Protein AF-A0A353Y4B9-F1 (afdb_monomer_lite)

pLDDT: mean 95.26, std 4.93, range [56.84, 98.94]

Sequence (277 aa):
LLPLTDTSYRDFRPSLQLAMVLFAGRRALGAPGAWDHALSWLGLVAPAEVAAPAGSYQS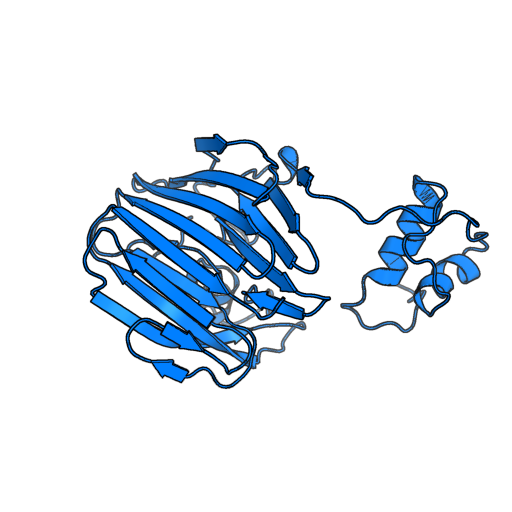DKGGFAILRRGAGMAMLRYPRFRFRPSQADALHLDLSLGGDNLLRDAGTYSYNTEAVWMDYFGGTAGHNTVQFDGRDQMPKLSRFLWGNWLRTSSTEGLLENAADVHFSAAYRDAQGACHRRRVFLGEGHLRVEDEVAGFRQRAVLRWRLAPGHWTREGIRLTNGAHTLMVQGSMPIIRCEITEGWESRHYLEKTPVPVLEVEIEKAGTLTTDYQWAA

Structure (mmCIF, N/CA/C/O backbone):
data_AF-A0A353Y4B9-F1
#
_entry.id   AF-A0A353Y4B9-F1
#
loop_
_atom_site.group_PDB
_atom_site.id
_atom_site.type_symbol
_atom_site.label_atom_id
_atom_site.label_alt_id
_atom_site.label_comp_id
_atom_site.label_asym_id
_atom_site.label_entity_id
_atom_site.label_seq_id
_atom_site.pdbx_PDB_ins_code
_atom_site.Cartn_x
_atom_site.Cartn_y
_atom_site.Cartn_z
_atom_site.occupancy
_atom_site.B_iso_or_equiv
_atom_site.auth_seq_id
_atom_site.auth_comp_id
_atom_site.auth_asym_id
_atom_site.auth_atom_id
_atom_site.pdbx_PDB_model_num
ATOM 1 N N . LEU A 1 1 ? -4.971 -12.670 -27.423 1.00 56.84 1 LEU A N 1
ATOM 2 C CA . LEU A 1 1 ? -3.708 -11.899 -27.365 1.00 56.84 1 LEU A CA 1
ATOM 3 C C . LEU A 1 1 ? -2.568 -12.886 -27.538 1.00 56.84 1 LEU A C 1
ATOM 5 O O . LEU A 1 1 ? -2.592 -13.904 -26.860 1.00 56.84 1 LEU A O 1
ATOM 9 N N . LEU A 1 2 ? -1.651 -12.633 -28.471 1.00 75.12 2 LEU A N 1
ATOM 10 C CA . LEU A 1 2 ? -0.447 -13.450 -28.643 1.00 75.12 2 LEU A CA 1
ATOM 11 C C . LEU A 1 2 ? 0.575 -13.024 -27.573 1.00 75.12 2 LEU A C 1
ATOM 13 O O . LEU A 1 2 ? 0.886 -11.831 -27.521 1.00 75.12 2 LEU A O 1
ATOM 17 N N . PRO A 1 3 ? 1.052 -13.926 -26.698 1.00 78.19 3 PRO A N 1
ATOM 18 C CA . PRO A 1 3 ? 2.087 -13.579 -25.732 1.00 78.19 3 PRO A CA 1
ATOM 19 C C . PRO A 1 3 ? 3.406 -13.323 -26.474 1.00 78.19 3 PRO A C 1
ATOM 21 O O . PRO A 1 3 ? 3.848 -14.154 -27.260 1.00 78.19 3 PRO A O 1
ATOM 24 N N . LEU A 1 4 ? 4.018 -12.157 -26.247 1.00 86.81 4 LEU A N 1
ATOM 25 C CA . LEU A 1 4 ? 5.314 -11.798 -26.844 1.00 86.81 4 LEU A CA 1
ATOM 26 C C . LEU A 1 4 ? 6.507 -12.245 -25.981 1.00 86.81 4 LEU A C 1
ATOM 28 O O . LEU A 1 4 ? 7.654 -12.085 -26.396 1.00 86.81 4 LEU A O 1
ATOM 32 N N . THR A 1 5 ? 6.239 -12.783 -24.787 1.00 87.19 5 THR A N 1
ATOM 33 C CA . THR A 1 5 ? 7.225 -13.319 -23.842 1.00 87.19 5 THR A CA 1
ATOM 34 C C . THR A 1 5 ? 6.673 -14.541 -23.103 1.00 87.19 5 THR A C 1
ATOM 36 O O . THR A 1 5 ? 5.462 -14.663 -22.923 1.00 87.19 5 THR A O 1
ATOM 39 N N . ASP A 1 6 ? 7.575 -15.392 -22.605 1.00 86.44 6 ASP A N 1
ATOM 40 C CA . ASP A 1 6 ? 7.258 -16.551 -21.747 1.00 86.44 6 ASP A CA 1
ATOM 41 C C . ASP A 1 6 ? 7.362 -16.225 -20.245 1.00 86.44 6 ASP A C 1
ATOM 43 O O . ASP A 1 6 ? 7.391 -17.106 -19.384 1.00 86.44 6 ASP A O 1
ATOM 47 N N . THR A 1 7 ? 7.485 -14.943 -19.901 1.00 89.31 7 THR A N 1
ATOM 48 C CA . THR A 1 7 ? 7.608 -14.503 -18.511 1.00 89.31 7 THR A CA 1
ATOM 49 C C . THR A 1 7 ? 6.287 -14.677 -17.764 1.00 89.31 7 THR A C 1
ATOM 51 O O . THR A 1 7 ? 5.208 -14.545 -18.339 1.00 89.31 7 THR A O 1
ATOM 54 N N . SER A 1 8 ? 6.366 -14.909 -16.451 1.00 87.44 8 SER A N 1
ATOM 55 C CA . SER A 1 8 ? 5.180 -14.975 -15.589 1.00 87.44 8 SER A CA 1
ATOM 56 C C . SER A 1 8 ? 4.315 -13.714 -15.714 1.00 87.44 8 SER A C 1
ATOM 58 O O . SER A 1 8 ? 4.831 -12.614 -15.884 1.00 87.44 8 SER A O 1
ATOM 60 N N . TYR A 1 9 ? 2.999 -13.862 -15.539 1.00 84.38 9 TYR A N 1
ATOM 61 C CA . TYR A 1 9 ? 2.019 -12.768 -15.552 1.00 84.38 9 TYR A CA 1
ATOM 62 C C . TYR A 1 9 ? 2.402 -11.570 -14.661 1.00 84.38 9 TYR A C 1
ATOM 64 O O . TYR A 1 9 ? 2.082 -10.428 -14.980 1.00 84.38 9 TYR A O 1
ATOM 72 N N . ARG A 1 10 ? 3.086 -11.818 -13.537 1.00 87.31 10 ARG A N 1
ATOM 73 C CA . ARG A 1 10 ? 3.510 -10.769 -12.593 1.00 87.31 10 ARG A CA 1
ATOM 74 C C . ARG A 1 10 ? 4.866 -10.143 -12.919 1.00 87.31 10 ARG A C 1
ATOM 76 O O . ARG A 1 10 ? 5.321 -9.272 -12.178 1.00 87.31 10 ARG A O 1
ATOM 83 N N . ASP A 1 11 ? 5.530 -10.604 -13.970 1.00 90.81 11 ASP A N 1
ATOM 84 C CA . ASP A 1 11 ? 6.796 -10.053 -14.422 1.00 90.81 11 ASP A CA 1
ATOM 85 C C . ASP A 1 11 ? 6.546 -8.906 -15.404 1.00 90.81 11 ASP A C 1
ATOM 87 O O . ASP A 1 11 ? 6.247 -9.103 -16.579 1.00 90.81 11 ASP A O 1
ATOM 91 N N . PHE A 1 12 ? 6.683 -7.680 -14.904 1.00 92.31 12 PHE A N 1
ATOM 92 C CA . PHE A 1 12 ? 6.487 -6.468 -15.697 1.00 92.31 12 PHE A CA 1
ATOM 93 C C . PHE A 1 12 ? 7.749 -6.019 -16.442 1.00 92.31 12 PHE A C 1
ATOM 95 O O . PHE A 1 12 ? 7.695 -5.024 -17.168 1.00 92.31 12 PHE A O 1
ATOM 102 N N . ARG A 1 13 ? 8.881 -6.728 -16.293 1.00 94.31 13 ARG A N 1
ATOM 103 C CA . ARG A 1 13 ? 10.149 -6.372 -16.947 1.00 94.31 13 ARG A CA 1
ATOM 104 C C . ARG A 1 13 ? 10.022 -6.262 -18.470 1.00 94.31 13 ARG A C 1
ATOM 106 O O . ARG A 1 13 ? 10.515 -5.262 -18.985 1.00 94.31 13 ARG A O 1
ATOM 113 N N . PRO A 1 14 ? 9.334 -7.170 -19.198 1.00 95.06 14 PRO A N 1
ATOM 114 C CA . PRO A 1 14 ? 9.165 -7.014 -20.642 1.00 95.06 14 PRO A CA 1
ATOM 115 C C . PRO A 1 14 ? 8.383 -5.761 -21.033 1.00 95.06 14 PRO A C 1
ATOM 117 O O . PRO A 1 14 ? 8.810 -5.016 -21.910 1.00 95.06 14 PRO A O 1
ATOM 120 N N . SER A 1 15 ? 7.261 -5.492 -20.357 1.00 94.44 15 SER A N 1
ATOM 121 C CA . SER A 1 15 ? 6.436 -4.309 -20.625 1.00 94.44 15 SER A CA 1
ATOM 122 C C . SER A 1 15 ? 7.195 -3.017 -20.331 1.00 94.44 15 SER A C 1
ATOM 124 O O . SER A 1 15 ? 7.124 -2.068 -21.110 1.00 94.44 15 SER A O 1
ATOM 126 N N . LEU A 1 16 ? 7.951 -2.987 -19.228 1.00 94.94 16 LEU A N 1
ATOM 127 C CA . LEU A 1 16 ? 8.783 -1.847 -18.853 1.00 94.94 16 LEU A CA 1
ATOM 128 C C . LEU A 1 16 ? 9.929 -1.633 -19.851 1.00 94.94 16 LEU A C 1
ATOM 130 O O . LEU A 1 16 ? 10.149 -0.504 -20.284 1.00 94.94 16 LEU A O 1
ATOM 134 N N . GLN A 1 17 ? 10.629 -2.702 -20.240 1.00 95.88 17 GLN A N 1
ATOM 135 C CA . GLN A 1 17 ? 11.711 -2.653 -21.225 1.00 95.88 17 GLN A CA 1
ATOM 136 C C . GLN A 1 17 ? 11.195 -2.131 -22.570 1.00 95.88 17 GLN A C 1
ATOM 138 O O . GLN A 1 17 ? 11.746 -1.170 -23.104 1.00 95.88 17 GLN A O 1
ATOM 143 N N . LEU A 1 18 ? 10.095 -2.700 -23.076 1.00 96.06 18 LEU A N 1
ATOM 144 C CA . LEU A 1 18 ? 9.458 -2.275 -24.322 1.00 96.06 18 LEU A CA 1
ATOM 145 C C . LEU A 1 18 ? 9.039 -0.800 -24.278 1.00 96.06 18 LEU A C 1
ATOM 147 O O . LEU A 1 18 ? 9.343 -0.049 -25.203 1.00 96.06 18 LEU A O 1
ATOM 151 N N . ALA A 1 19 ? 8.384 -0.366 -23.197 1.00 96.19 19 ALA A N 1
ATOM 152 C CA . ALA A 1 19 ? 7.959 1.023 -23.041 1.00 96.19 19 ALA A CA 1
ATOM 153 C C . ALA A 1 19 ? 9.149 1.994 -23.005 1.00 96.19 19 ALA A C 1
ATOM 155 O O . ALA A 1 19 ? 9.114 3.033 -23.662 1.00 96.19 19 ALA A O 1
ATOM 156 N N . MET A 1 20 ? 10.219 1.658 -22.281 1.00 96.44 20 MET A N 1
ATOM 157 C CA . MET A 1 20 ? 11.411 2.507 -22.208 1.00 96.44 20 MET A CA 1
ATOM 158 C C . MET A 1 20 ? 12.113 2.630 -23.564 1.00 96.44 20 MET A C 1
ATOM 160 O O . MET A 1 20 ? 12.513 3.733 -23.942 1.00 96.44 20 MET A O 1
ATOM 164 N N . VAL A 1 21 ? 12.193 1.542 -24.336 1.00 96.56 21 VAL A N 1
ATOM 165 C CA . VAL A 1 21 ? 12.771 1.592 -25.686 1.00 96.56 21 VAL A CA 1
ATOM 166 C C . VAL A 1 21 ? 11.919 2.457 -26.614 1.00 96.56 21 VAL A C 1
ATOM 168 O O . VAL A 1 21 ? 12.460 3.334 -27.283 1.00 96.56 21 VAL A O 1
ATOM 171 N N . LEU A 1 22 ? 10.596 2.267 -26.616 1.00 96.75 22 LEU A N 1
ATOM 172 C CA . LEU A 1 22 ? 9.683 2.990 -27.508 1.00 96.75 22 LEU A CA 1
ATOM 173 C C . LEU A 1 22 ? 9.558 4.483 -27.184 1.00 96.75 22 LEU A C 1
ATOM 175 O O . LEU A 1 22 ? 9.484 5.299 -28.099 1.00 96.75 22 LEU A O 1
ATOM 179 N N . PHE A 1 23 ? 9.495 4.842 -25.900 1.00 96.44 23 PHE A N 1
ATOM 180 C CA . PHE A 1 23 ? 9.124 6.200 -25.484 1.00 96.44 23 PHE A CA 1
ATOM 181 C C . PHE A 1 23 ? 10.284 7.022 -24.926 1.00 96.44 23 PHE A C 1
ATOM 183 O O . PHE A 1 23 ? 10.188 8.247 -24.899 1.00 96.44 23 PHE A O 1
ATOM 190 N N . ALA A 1 24 ? 11.366 6.379 -24.483 1.00 95.38 24 ALA A N 1
ATOM 191 C CA . ALA A 1 24 ? 12.517 7.061 -23.894 1.00 95.38 24 ALA A CA 1
ATOM 192 C C . ALA A 1 24 ? 13.830 6.807 -24.648 1.00 95.38 24 ALA A C 1
ATOM 194 O O . ALA A 1 24 ? 14.843 7.399 -24.282 1.00 95.38 24 ALA A O 1
ATOM 195 N N . GLY A 1 25 ? 13.844 5.934 -25.665 1.00 96.12 25 GLY A N 1
ATOM 196 C CA . GLY A 1 25 ? 15.062 5.595 -26.408 1.00 96.12 25 GLY A CA 1
ATOM 197 C C . GLY A 1 25 ? 16.151 4.966 -25.533 1.00 96.12 25 GLY A C 1
ATOM 198 O O . GLY A 1 25 ? 17.332 5.059 -25.857 1.00 96.12 25 GLY A O 1
ATOM 199 N N . ARG A 1 26 ? 15.768 4.342 -24.412 1.00 96.88 26 ARG A N 1
ATOM 200 C CA . ARG A 1 26 ? 16.672 3.757 -23.409 1.00 96.88 26 ARG A CA 1
ATOM 201 C C . ARG A 1 26 ? 16.178 2.385 -22.981 1.00 96.88 26 ARG A C 1
ATOM 203 O O . ARG A 1 26 ? 14.990 2.095 -23.073 1.00 96.88 26 ARG A O 1
ATOM 210 N N . ARG A 1 27 ? 17.064 1.548 -22.449 1.00 96.50 27 ARG A N 1
ATOM 211 C CA . ARG A 1 27 ? 16.666 0.299 -21.782 1.00 96.50 27 ARG A CA 1
ATOM 212 C C . ARG A 1 27 ? 16.346 0.552 -20.314 1.00 96.50 27 ARG A C 1
ATOM 214 O O . ARG A 1 27 ? 17.038 1.323 -19.655 1.00 96.50 27 ARG A O 1
ATOM 221 N N . ALA A 1 28 ? 15.325 -0.118 -19.792 1.00 95.06 28 ALA A N 1
ATOM 222 C CA . ALA A 1 28 ? 15.058 -0.147 -18.355 1.00 95.06 28 ALA A CA 1
ATOM 223 C C . ALA A 1 28 ? 16.056 -1.058 -17.627 1.00 95.06 28 ALA A C 1
ATOM 225 O O . ALA A 1 28 ? 16.491 -0.768 -16.517 1.00 95.06 28 ALA A O 1
ATOM 226 N N . LEU A 1 29 ? 16.399 -2.176 -18.271 1.00 94.06 29 LEU A N 1
ATOM 227 C CA . LEU A 1 29 ? 17.236 -3.242 -17.741 1.00 94.06 29 LEU A CA 1
ATOM 228 C C . LEU A 1 29 ? 18.465 -3.397 -18.637 1.00 94.06 29 LEU A C 1
ATOM 230 O O . LEU A 1 29 ? 18.352 -3.617 -19.846 1.00 94.06 29 LEU A O 1
ATOM 234 N N . GLY A 1 30 ? 19.644 -3.253 -18.030 1.00 92.38 30 GLY A N 1
ATOM 235 C CA . GLY A 1 30 ? 20.923 -3.312 -18.736 1.00 92.38 30 GLY A CA 1
ATOM 236 C C . GLY A 1 30 ? 21.402 -4.729 -19.049 1.00 92.38 30 GLY A C 1
ATOM 237 O O . GLY A 1 30 ? 22.072 -4.933 -20.062 1.00 92.38 30 GLY A O 1
ATOM 238 N N . ALA A 1 31 ? 21.052 -5.705 -18.212 1.00 92.25 31 ALA A N 1
ATOM 239 C CA . ALA A 1 31 ? 21.350 -7.105 -18.483 1.00 92.25 31 ALA A CA 1
ATOM 240 C C . ALA A 1 31 ? 20.396 -7.649 -19.563 1.00 92.25 31 ALA A C 1
ATOM 242 O O . ALA A 1 31 ? 19.207 -7.316 -19.528 1.00 92.25 31 ALA A O 1
ATOM 243 N N . PRO A 1 32 ? 20.883 -8.474 -20.506 1.00 90.69 32 PRO A N 1
ATOM 244 C CA . PRO A 1 32 ? 20.011 -9.158 -21.452 1.00 90.69 32 PRO A CA 1
ATOM 245 C C . PRO A 1 32 ? 19.132 -10.187 -20.729 1.00 90.69 32 PRO A C 1
ATOM 247 O O . PRO A 1 32 ? 19.559 -10.795 -19.743 1.00 90.69 32 PRO A O 1
ATOM 250 N N . GLY A 1 33 ? 17.918 -10.412 -21.227 1.00 92.75 33 GLY A N 1
ATOM 251 C CA . GLY A 1 33 ? 17.037 -11.444 -20.679 1.00 92.75 33 GLY A CA 1
ATOM 252 C C . GLY A 1 33 ? 15.728 -11.611 -21.442 1.00 92.75 33 GLY A C 1
ATOM 253 O O . GLY A 1 33 ? 15.501 -10.982 -22.472 1.00 92.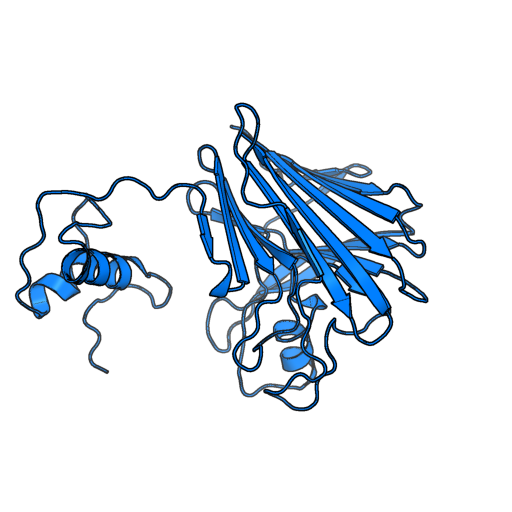75 33 GLY A O 1
ATOM 254 N N . ALA A 1 34 ? 14.825 -12.437 -20.904 1.00 93.38 34 ALA A N 1
ATOM 255 C CA . ALA A 1 34 ? 13.524 -12.719 -21.527 1.00 93.38 34 ALA A CA 1
ATOM 256 C C . ALA A 1 34 ? 12.654 -11.461 -21.740 1.00 93.38 34 ALA A C 1
ATOM 258 O O . ALA A 1 34 ? 11.738 -11.459 -22.561 1.00 93.38 34 ALA A O 1
ATOM 259 N N . TRP A 1 35 ? 12.952 -10.369 -21.029 1.00 93.44 35 TRP A N 1
ATOM 260 C CA . TRP A 1 35 ? 12.321 -9.062 -21.219 1.00 93.44 35 TRP A CA 1
ATOM 261 C C . TRP A 1 35 ? 12.663 -8.381 -22.548 1.00 93.44 35 TRP A C 1
ATOM 263 O O . TRP A 1 35 ? 11.936 -7.476 -22.951 1.00 93.44 35 TRP A O 1
ATOM 273 N N . ASP A 1 36 ? 13.701 -8.825 -23.257 1.00 94.38 36 ASP A N 1
ATOM 274 C CA . ASP A 1 36 ? 14.052 -8.301 -24.580 1.00 94.38 36 ASP A CA 1
ATOM 275 C C . ASP A 1 36 ? 13.289 -9.006 -25.720 1.00 94.38 36 ASP A C 1
ATOM 277 O O . ASP A 1 36 ? 13.254 -8.492 -26.837 1.00 94.38 36 ASP A O 1
ATOM 281 N N . HIS A 1 37 ? 12.613 -10.139 -25.465 1.00 93.94 37 HIS A N 1
ATOM 282 C CA . HIS A 1 37 ? 11.934 -10.924 -26.513 1.00 93.94 37 HIS A CA 1
ATOM 283 C C . HIS A 1 37 ? 10.870 -10.116 -27.268 1.00 93.94 37 HIS A C 1
ATOM 285 O O . HIS A 1 37 ? 10.753 -10.229 -28.488 1.00 93.94 37 HIS A O 1
ATOM 291 N N . ALA A 1 38 ? 10.126 -9.256 -26.562 1.00 93.94 38 ALA A N 1
ATOM 292 C CA . ALA A 1 38 ? 9.133 -8.389 -27.188 1.00 93.94 38 ALA A CA 1
ATOM 293 C C . ALA A 1 38 ? 9.772 -7.391 -28.169 1.00 93.94 38 ALA A C 1
ATOM 295 O O . ALA A 1 38 ? 9.174 -7.089 -29.199 1.00 93.94 38 ALA A O 1
ATOM 296 N N . LEU A 1 39 ? 10.995 -6.917 -27.893 1.00 94.50 39 LEU A N 1
ATOM 297 C CA . LEU A 1 39 ? 11.741 -6.062 -28.819 1.00 94.50 39 LEU A CA 1
ATOM 298 C C . LEU A 1 39 ? 12.093 -6.836 -30.091 1.00 94.50 39 LEU A C 1
ATOM 300 O O . LEU A 1 39 ? 11.840 -6.350 -31.191 1.00 94.50 39 LEU A O 1
ATOM 304 N N . SER A 1 40 ? 12.611 -8.058 -29.937 1.00 92.69 40 SER A N 1
ATOM 305 C CA . SER A 1 40 ? 13.003 -8.916 -31.060 1.00 92.69 40 SER A CA 1
ATOM 306 C C . SER A 1 40 ? 11.825 -9.257 -31.971 1.00 92.69 40 SER A C 1
ATOM 308 O O . SER A 1 40 ? 11.933 -9.098 -33.185 1.00 92.69 40 SER A O 1
ATOM 310 N N . TRP A 1 41 ? 10.683 -9.658 -31.402 1.00 93.25 41 TRP A N 1
ATOM 311 C CA . TRP A 1 41 ? 9.466 -9.954 -32.170 1.00 93.25 41 TRP A CA 1
ATOM 312 C C . TRP A 1 41 ? 8.947 -8.755 -32.964 1.00 93.25 41 TRP A C 1
ATOM 314 O O . TRP A 1 41 ? 8.394 -8.926 -34.049 1.00 93.25 41 TRP A O 1
ATOM 324 N N . LEU A 1 42 ? 9.129 -7.547 -32.430 1.00 94.25 42 LEU A N 1
ATOM 325 C CA . LEU A 1 42 ? 8.696 -6.301 -33.058 1.00 94.25 42 LEU A CA 1
ATOM 326 C C . LEU A 1 42 ? 9.769 -5.676 -33.967 1.00 94.25 42 LEU A C 1
ATOM 328 O O . LEU A 1 42 ? 9.542 -4.598 -34.510 1.00 94.25 42 LEU A O 1
ATOM 332 N N . GLY A 1 43 ? 10.930 -6.322 -34.131 1.00 95.19 43 GLY A N 1
ATOM 333 C CA . GLY A 1 43 ? 12.039 -5.798 -34.935 1.00 95.19 43 GLY A CA 1
ATOM 334 C C . GLY A 1 43 ? 12.665 -4.518 -34.368 1.00 95.19 43 GLY A C 1
ATOM 335 O O . GLY A 1 43 ? 13.236 -3.727 -35.117 1.00 95.19 43 GLY A O 1
ATOM 336 N N . LEU A 1 44 ? 12.540 -4.287 -33.059 1.00 95.81 44 LEU A N 1
ATOM 337 C CA . LEU A 1 44 ? 13.075 -3.107 -32.385 1.00 95.81 44 LEU A CA 1
ATOM 338 C C . LEU A 1 44 ? 14.528 -3.340 -31.969 1.00 95.81 44 LEU A C 1
ATOM 340 O O . LEU A 1 44 ? 14.861 -4.339 -31.330 1.00 95.81 44 LEU A O 1
ATOM 344 N N . VAL A 1 45 ? 15.393 -2.376 -32.285 1.00 93.94 45 VAL A N 1
ATOM 345 C CA . VAL A 1 45 ? 16.792 -2.388 -31.849 1.00 93.94 45 VAL A CA 1
ATOM 346 C C . VAL A 1 45 ? 16.876 -1.842 -30.429 1.00 93.94 45 VAL A C 1
ATOM 348 O O . VAL A 1 45 ? 16.449 -0.720 -30.155 1.00 93.94 45 VAL A O 1
ATOM 351 N N . ALA A 1 46 ? 17.441 -2.634 -29.520 1.00 93.00 46 ALA A N 1
ATOM 352 C CA . ALA A 1 46 ? 17.634 -2.224 -28.140 1.00 93.00 46 ALA A CA 1
ATOM 353 C C . ALA A 1 46 ? 18.731 -1.132 -28.051 1.00 93.00 46 ALA A C 1
ATOM 355 O O . ALA A 1 46 ? 19.850 -1.360 -28.516 1.00 93.00 46 ALA A O 1
ATOM 356 N N . PRO A 1 47 ? 18.454 0.045 -27.458 1.00 94.38 47 PRO A N 1
ATOM 357 C CA . PRO A 1 47 ? 19.440 1.111 -27.292 1.00 94.38 47 PRO A CA 1
ATOM 358 C C . PRO A 1 47 ? 20.607 0.692 -26.391 1.00 94.38 47 PRO A C 1
ATOM 360 O O . PRO A 1 47 ? 20.432 -0.073 -25.440 1.00 94.38 47 PRO A O 1
ATOM 363 N N . ALA A 1 48 ? 21.800 1.240 -26.633 1.00 93.25 48 ALA A N 1
ATOM 364 C CA . ALA A 1 48 ? 22.961 0.982 -25.776 1.00 93.25 48 ALA A CA 1
ATOM 365 C C . ALA A 1 48 ? 22.771 1.562 -24.362 1.00 93.25 48 ALA A C 1
ATOM 367 O O . ALA A 1 48 ? 23.115 0.912 -23.370 1.00 93.25 48 ALA A O 1
ATOM 368 N N . GLU A 1 49 ? 22.182 2.759 -24.280 1.00 96.81 49 GLU A N 1
ATOM 369 C CA . GLU A 1 49 ? 21.968 3.489 -23.033 1.00 96.81 49 GLU A CA 1
ATOM 370 C C . GLU A 1 49 ? 20.927 2.795 -22.140 1.00 96.81 49 GLU A C 1
ATOM 372 O O . GLU A 1 49 ? 19.836 2.414 -22.577 1.00 96.81 49 GLU A O 1
ATOM 377 N N . VAL A 1 50 ? 21.274 2.659 -20.862 1.00 96.75 50 VAL A N 1
ATOM 378 C CA . VAL A 1 50 ? 20.393 2.150 -19.808 1.00 96.75 50 VAL A CA 1
ATOM 379 C C . VAL A 1 50 ? 19.952 3.334 -18.961 1.00 96.75 50 VAL A C 1
ATOM 381 O O . VAL A 1 50 ? 20.767 4.179 -18.594 1.00 96.75 50 VAL A O 1
ATOM 384 N N . ALA A 1 51 ? 18.660 3.413 -18.660 1.00 95.06 51 ALA A N 1
ATOM 385 C CA . ALA A 1 51 ? 18.133 4.455 -17.798 1.00 95.06 51 ALA A CA 1
ATOM 386 C C . ALA A 1 51 ? 18.716 4.340 -16.383 1.00 95.06 51 ALA A C 1
ATOM 388 O O . ALA A 1 51 ? 18.871 3.244 -15.842 1.00 95.06 51 ALA A O 1
ATOM 389 N N . ALA A 1 52 ? 19.004 5.488 -15.770 1.00 92.69 52 ALA A N 1
ATOM 390 C CA . ALA A 1 52 ? 19.355 5.532 -14.360 1.00 92.69 52 ALA A CA 1
ATOM 391 C C . ALA A 1 52 ? 18.194 4.989 -13.500 1.00 92.69 52 ALA A C 1
ATOM 393 O O . ALA A 1 52 ? 17.028 5.124 -13.894 1.00 92.69 52 ALA A O 1
ATOM 394 N N . PRO A 1 53 ? 18.481 4.410 -12.320 1.00 87.62 53 PRO A N 1
ATOM 395 C CA . PRO A 1 53 ? 17.444 4.001 -11.384 1.00 87.62 53 PRO A CA 1
ATOM 396 C C . PRO A 1 53 ? 16.485 5.154 -11.071 1.00 87.62 53 PRO A C 1
ATOM 398 O O . PRO A 1 53 ? 16.908 6.288 -10.842 1.00 87.62 53 PRO A O 1
ATOM 401 N N . ALA A 1 54 ? 15.184 4.864 -11.053 1.00 89.62 54 ALA A N 1
ATOM 402 C CA . ALA A 1 54 ? 14.183 5.857 -10.685 1.00 89.62 54 ALA A CA 1
ATOM 403 C C . ALA A 1 54 ? 14.359 6.265 -9.215 1.00 89.62 54 ALA A C 1
ATOM 405 O O . ALA A 1 54 ? 14.457 5.391 -8.354 1.00 89.62 54 ALA A O 1
ATOM 406 N N . GLY A 1 55 ? 14.362 7.571 -8.943 1.00 93.94 55 GLY A N 1
ATOM 407 C CA . GLY A 1 55 ? 14.347 8.128 -7.590 1.00 93.94 55 GLY A CA 1
ATOM 408 C C . GLY A 1 55 ? 12.949 8.149 -6.966 1.00 93.94 55 GLY A C 1
ATOM 409 O O . GLY A 1 55 ? 11.994 7.574 -7.499 1.00 93.94 55 GLY A O 1
ATOM 410 N N . SER A 1 56 ? 12.831 8.829 -5.827 1.00 97.44 56 SER A N 1
ATOM 411 C CA . SER A 1 56 ? 11.537 9.120 -5.205 1.00 97.44 56 SER A CA 1
ATOM 412 C C . SER A 1 56 ? 10.675 9.989 -6.133 1.00 97.44 56 SER A C 1
ATOM 414 O O . SER A 1 56 ? 11.184 10.853 -6.848 1.00 97.44 56 SER A O 1
ATOM 416 N N . TYR A 1 57 ? 9.364 9.751 -6.158 1.00 96.88 57 TYR A N 1
ATOM 417 C CA . TYR A 1 57 ? 8.452 10.378 -7.114 1.00 96.88 57 TYR A CA 1
ATOM 418 C C . TYR A 1 57 ? 7.037 10.524 -6.554 1.00 96.88 57 TYR A C 1
ATOM 420 O O . TYR A 1 57 ? 6.487 9.588 -5.982 1.00 96.88 57 TYR A O 1
ATOM 428 N N . GLN A 1 58 ? 6.407 11.675 -6.785 1.00 97.75 58 GLN A N 1
ATOM 429 C CA . GLN A 1 58 ? 4.995 11.902 -6.481 1.00 97.75 58 GLN A CA 1
ATOM 430 C C . GLN A 1 58 ? 4.177 11.973 -7.776 1.00 97.75 58 GLN A C 1
ATOM 432 O O . GLN A 1 58 ? 4.369 12.871 -8.597 1.00 97.75 58 GLN A O 1
ATOM 437 N N . SER A 1 59 ? 3.199 11.077 -7.924 1.00 96.25 59 SER A N 1
ATOM 438 C CA . SER A 1 59 ? 2.182 11.160 -8.973 1.00 96.25 59 SER A CA 1
ATOM 439 C C . SER A 1 59 ? 0.894 11.749 -8.407 1.00 96.25 59 SER A C 1
ATOM 441 O O . SER A 1 59 ? -0.039 11.024 -8.062 1.00 96.25 59 SER A O 1
ATOM 443 N N . ASP A 1 60 ? 0.803 13.079 -8.309 1.00 96.00 60 ASP A N 1
ATOM 444 C CA . ASP A 1 60 ? -0.359 13.684 -7.643 1.00 96.00 60 ASP A CA 1
ATOM 445 C C . ASP A 1 60 ? -1.679 13.459 -8.382 1.00 96.00 60 ASP A C 1
ATOM 447 O O . ASP A 1 60 ? -2.706 13.213 -7.761 1.00 96.00 60 ASP A O 1
ATOM 451 N N . LYS A 1 61 ? -1.662 13.423 -9.717 1.00 94.75 61 LYS A N 1
ATOM 452 C CA . LYS A 1 61 ? -2.855 13.049 -10.494 1.00 94.75 61 LYS A CA 1
ATOM 453 C C . LYS A 1 61 ? -3.192 11.558 -10.385 1.00 94.75 61 LYS A C 1
ATOM 455 O O . LYS A 1 61 ? -4.343 11.195 -10.605 1.00 94.75 61 LYS A O 1
ATOM 460 N N . GLY A 1 62 ? -2.199 10.715 -10.094 1.00 94.69 62 GLY A N 1
ATOM 461 C CA . GLY A 1 62 ? -2.365 9.275 -9.895 1.00 94.69 62 GLY A CA 1
ATOM 462 C C . GLY A 1 62 ? -2.768 8.896 -8.469 1.00 94.69 62 GLY A C 1
ATOM 463 O O . GLY A 1 62 ? -3.282 7.801 -8.263 1.00 94.69 62 GLY A O 1
ATOM 464 N N . GLY A 1 63 ? -2.564 9.787 -7.493 1.00 96.81 63 GLY A N 1
ATOM 465 C CA . GLY A 1 63 ? -2.872 9.525 -6.089 1.00 96.81 63 GLY A CA 1
ATOM 466 C C . GLY A 1 63 ? -1.892 8.573 -5.424 1.00 96.81 63 GLY A C 1
ATOM 467 O O . GLY A 1 63 ? -2.308 7.706 -4.658 1.00 96.81 63 GLY A O 1
ATOM 468 N N . PHE A 1 64 ? -0.600 8.688 -5.729 1.00 97.75 64 PHE A N 1
ATOM 469 C CA . PHE A 1 64 ? 0.421 7.941 -5.004 1.00 97.75 64 PHE A CA 1
ATOM 470 C C . PHE A 1 64 ? 1.761 8.673 -4.949 1.00 97.75 64 PHE A C 1
ATOM 472 O O . PHE A 1 64 ? 2.099 9.468 -5.830 1.00 97.75 64 PHE A O 1
ATOM 479 N N . ALA A 1 65 ? 2.530 8.373 -3.908 1.00 98.50 65 ALA A N 1
ATOM 480 C CA . ALA A 1 65 ? 3.915 8.780 -3.747 1.00 98.50 65 ALA A CA 1
ATOM 481 C C . ALA A 1 65 ? 4.792 7.540 -3.569 1.00 98.50 65 ALA A C 1
ATOM 483 O O . ALA A 1 65 ? 4.406 6.575 -2.910 1.00 98.50 65 ALA A O 1
ATOM 484 N N . ILE A 1 66 ? 5.967 7.579 -4.179 1.00 98.38 66 ILE A N 1
ATOM 485 C CA . ILE A 1 66 ? 6.992 6.551 -4.135 1.00 98.38 66 ILE A CA 1
ATOM 486 C C . ILE A 1 66 ? 8.207 7.156 -3.440 1.00 98.38 66 ILE A C 1
ATOM 488 O O . ILE A 1 66 ? 8.761 8.145 -3.914 1.00 98.38 66 ILE A O 1
ATOM 492 N N . LEU A 1 67 ? 8.627 6.553 -2.336 1.00 98.50 67 LEU A N 1
ATOM 493 C CA . LEU A 1 67 ? 9.808 6.939 -1.574 1.00 98.50 67 LEU A CA 1
ATOM 494 C C . LEU A 1 67 ? 10.881 5.869 -1.785 1.00 98.50 67 LEU A C 1
ATOM 496 O O . LEU A 1 67 ? 10.565 4.675 -1.803 1.00 98.50 67 LEU A O 1
ATOM 500 N N . ARG A 1 68 ? 12.138 6.281 -1.967 1.00 97.56 68 ARG A N 1
ATOM 501 C CA . ARG A 1 68 ? 13.294 5.388 -2.129 1.00 97.56 68 ARG A CA 1
ATOM 502 C C . ARG A 1 68 ? 14.460 5.838 -1.272 1.00 97.56 68 ARG A C 1
ATOM 504 O O . ARG A 1 68 ? 14.866 6.992 -1.352 1.00 97.56 68 ARG A O 1
ATOM 511 N N . ARG A 1 69 ? 15.039 4.901 -0.524 1.00 95.75 69 ARG A N 1
ATOM 512 C CA . ARG A 1 69 ? 16.294 5.093 0.209 1.00 95.75 69 ARG A CA 1
ATOM 513 C C . ARG A 1 69 ? 17.027 3.757 0.299 1.00 95.75 69 ARG A C 1
ATOM 515 O O . ARG A 1 69 ? 16.462 2.777 0.781 1.00 95.75 69 ARG A O 1
ATOM 522 N N . GLY A 1 70 ? 18.270 3.710 -0.182 1.00 93.00 70 GLY A N 1
ATOM 523 C CA . GLY A 1 70 ? 19.029 2.459 -0.282 1.00 93.00 70 GLY A CA 1
ATOM 524 C C . GLY A 1 70 ? 18.254 1.395 -1.069 1.00 93.00 70 GLY A C 1
ATOM 525 O O . GLY A 1 70 ? 17.719 1.675 -2.141 1.00 93.00 70 GLY A O 1
ATOM 526 N N . ALA A 1 71 ? 18.149 0.186 -0.514 1.00 93.75 71 ALA A N 1
ATOM 527 C CA . ALA A 1 71 ? 17.348 -0.901 -1.084 1.00 93.75 71 ALA A CA 1
ATOM 528 C C . ALA A 1 71 ? 15.836 -0.799 -0.778 1.00 93.75 71 ALA A C 1
ATOM 530 O O . ALA A 1 71 ? 15.057 -1.609 -1.289 1.00 93.75 71 ALA A O 1
ATOM 531 N N . GLY A 1 72 ? 15.423 0.153 0.066 1.00 96.44 72 GLY A N 1
ATOM 532 C CA . GLY A 1 72 ? 14.044 0.335 0.507 1.00 96.44 72 GLY A CA 1
ATOM 533 C C . GLY A 1 72 ? 13.205 1.144 -0.483 1.00 96.44 72 GLY A C 1
ATOM 534 O O . GLY A 1 72 ? 13.626 2.187 -0.991 1.00 96.44 72 GLY A O 1
ATOM 535 N N . MET A 1 73 ? 11.976 0.687 -0.708 1.00 97.75 73 MET A N 1
ATOM 536 C CA . MET A 1 73 ? 10.932 1.399 -1.437 1.00 97.75 73 MET A CA 1
ATOM 537 C C . MET A 1 73 ? 9.641 1.383 -0.626 1.00 97.75 73 MET A C 1
ATOM 539 O O . MET A 1 73 ? 9.149 0.309 -0.298 1.00 97.75 73 MET A O 1
ATOM 543 N N . ALA A 1 74 ? 9.026 2.546 -0.427 1.00 98.50 74 ALA A N 1
ATOM 544 C CA . ALA A 1 74 ? 7.660 2.638 0.078 1.00 98.50 74 ALA A CA 1
ATOM 545 C C . ALA A 1 74 ? 6.741 3.274 -0.973 1.00 98.50 74 ALA A C 1
ATOM 547 O O . ALA A 1 74 ? 7.131 4.243 -1.629 1.00 98.50 74 ALA A O 1
ATOM 548 N N . MET A 1 75 ? 5.530 2.743 -1.142 1.00 98.44 75 MET A N 1
ATOM 549 C CA . MET A 1 75 ? 4.511 3.320 -2.023 1.00 98.44 75 MET A CA 1
ATOM 550 C C . MET A 1 75 ? 3.260 3.644 -1.215 1.00 98.44 75 MET A C 1
ATOM 552 O O . MET A 1 75 ? 2.522 2.745 -0.821 1.00 98.44 75 MET A O 1
ATOM 556 N N . LEU A 1 76 ? 3.018 4.935 -0.979 1.00 98.75 76 LEU A N 1
ATOM 557 C CA . LEU A 1 76 ? 1.816 5.418 -0.305 1.00 98.75 76 LEU A CA 1
ATOM 558 C C . LEU A 1 76 ? 0.761 5.796 -1.340 1.00 98.75 76 LEU A C 1
ATOM 560 O O . LEU A 1 76 ? 1.002 6.662 -2.184 1.00 98.75 76 LEU A O 1
ATOM 564 N N . ARG A 1 77 ? -0.436 5.222 -1.232 1.00 98.25 77 ARG A N 1
ATOM 565 C CA . ARG A 1 77 ? -1.606 5.636 -2.015 1.00 98.25 77 ARG A CA 1
ATOM 566 C C . ARG A 1 77 ? -2.444 6.659 -1.265 1.00 98.25 77 ARG A C 1
ATOM 568 O O . ARG A 1 77 ? -2.671 6.523 -0.072 1.00 98.25 77 ARG A O 1
ATOM 575 N N . TYR A 1 78 ? -2.979 7.657 -1.956 1.00 98.25 78 TYR A N 1
ATOM 576 C CA . TYR A 1 78 ? -3.842 8.673 -1.358 1.00 98.25 78 TYR A CA 1
ATOM 577 C C . TYR A 1 78 ? -4.974 9.130 -2.303 1.00 98.25 78 TYR A C 1
ATOM 579 O O . TYR A 1 78 ? -4.852 9.004 -3.522 1.00 98.25 78 TYR A O 1
ATOM 587 N N . PRO A 1 79 ? -6.111 9.640 -1.779 1.00 97.44 79 PRO A N 1
ATOM 588 C CA . PRO A 1 79 ? -7.337 9.795 -2.575 1.00 97.44 79 PRO A CA 1
ATOM 589 C C . PRO A 1 79 ? -7.303 10.889 -3.658 1.00 97.44 79 PRO A C 1
ATOM 591 O O . PRO A 1 79 ? -7.634 12.055 -3.422 1.00 97.44 79 PRO A O 1
ATOM 594 N N . ARG A 1 80 ? -7.000 10.489 -4.898 1.00 97.06 80 ARG A N 1
ATOM 595 C CA . ARG A 1 80 ? -7.075 11.329 -6.111 1.00 97.06 80 ARG A CA 1
ATOM 596 C C . ARG A 1 80 ? -7.921 10.660 -7.197 1.00 97.06 80 ARG A C 1
ATOM 598 O O . ARG A 1 80 ? -7.471 10.390 -8.306 1.00 97.06 80 ARG A O 1
ATOM 605 N N . PHE A 1 81 ? -9.174 10.355 -6.868 1.00 95.50 81 PHE A N 1
ATOM 606 C CA . PHE A 1 81 ? -10.058 9.604 -7.758 1.00 95.50 81 PHE A CA 1
ATOM 607 C C . PHE A 1 81 ? -10.590 10.460 -8.918 1.00 95.50 81 PHE A C 1
ATOM 609 O O . PHE A 1 81 ? -11.389 11.375 -8.720 1.00 95.50 81 PHE A O 1
ATOM 616 N N . ARG A 1 82 ? -10.166 10.132 -10.147 1.00 91.88 82 ARG A N 1
ATOM 617 C CA . ARG A 1 82 ? -10.764 10.642 -11.400 1.00 91.88 82 ARG A CA 1
ATOM 618 C C . ARG A 1 82 ? -11.884 9.737 -11.918 1.00 91.88 82 ARG A C 1
ATOM 620 O O . ARG A 1 82 ? -12.843 10.216 -12.515 1.00 91.88 82 ARG A O 1
ATOM 627 N N . PHE A 1 83 ? -11.743 8.439 -11.682 1.00 90.62 83 PHE A N 1
ATOM 628 C CA . PHE A 1 83 ? -12.722 7.403 -11.987 1.00 90.62 83 PHE A CA 1
ATOM 629 C C . PHE A 1 83 ? -13.063 6.651 -10.706 1.00 90.62 83 PHE A C 1
ATOM 631 O O . PHE A 1 83 ? -12.400 6.837 -9.684 1.00 90.62 83 PHE A O 1
ATOM 638 N N . ARG A 1 84 ? -14.086 5.794 -10.772 1.00 92.75 84 ARG A N 1
ATOM 639 C CA . ARG A 1 84 ? -14.511 5.000 -9.619 1.00 92.75 84 ARG A CA 1
ATOM 640 C C . ARG A 1 84 ? -13.329 4.222 -9.027 1.00 92.75 84 ARG A C 1
ATOM 642 O O . ARG A 1 84 ? -12.632 3.549 -9.791 1.00 92.75 84 ARG A O 1
ATOM 649 N N . PRO A 1 85 ? -13.094 4.301 -7.709 1.00 94.38 85 PRO A N 1
ATOM 650 C CA . PRO A 1 85 ? -12.091 3.464 -7.078 1.00 94.38 85 PRO A CA 1
ATOM 651 C C . PRO A 1 85 ? -12.496 1.994 -7.191 1.00 94.38 85 PRO A C 1
ATOM 653 O O . PRO A 1 85 ? -13.684 1.663 -7.188 1.00 94.38 85 PRO A O 1
ATOM 656 N N . SER A 1 86 ? -11.509 1.110 -7.297 1.00 92.38 86 SER A N 1
ATOM 657 C CA . SER A 1 86 ? -11.719 -0.338 -7.231 1.00 92.38 86 SER A CA 1
ATOM 658 C C . SER A 1 86 ? -11.818 -0.839 -5.789 1.00 92.38 86 SER A C 1
ATOM 660 O O . SER A 1 86 ? -12.540 -1.799 -5.537 1.00 92.38 86 SER A O 1
ATOM 662 N N . GLN A 1 87 ? -11.131 -0.181 -4.852 1.00 96.31 87 GLN A N 1
ATOM 663 C CA . GLN A 1 87 ? -10.975 -0.601 -3.457 1.00 96.31 87 GLN A CA 1
ATOM 664 C C . GLN A 1 87 ? -11.134 0.589 -2.492 1.00 96.31 87 GLN A C 1
ATOM 666 O O . GLN A 1 87 ? -11.009 1.749 -2.895 1.00 96.31 87 GLN A O 1
ATOM 671 N N . ALA A 1 88 ? -11.421 0.298 -1.222 1.00 97.69 88 ALA A N 1
ATOM 672 C CA . ALA A 1 88 ? -11.478 1.257 -0.119 1.00 97.69 88 ALA A CA 1
ATOM 673 C C . ALA A 1 88 ? -10.170 1.239 0.694 1.00 97.69 88 ALA A C 1
ATOM 675 O O . ALA A 1 88 ? -10.130 0.788 1.839 1.00 97.69 88 ALA A O 1
ATOM 676 N N . ASP A 1 89 ? -9.099 1.721 0.066 1.00 98.12 89 ASP A N 1
ATOM 677 C CA . ASP A 1 89 ? -7.699 1.524 0.463 1.00 98.12 89 ASP A CA 1
ATOM 678 C C . ASP A 1 89 ? -6.900 2.835 0.550 1.00 98.12 89 ASP A C 1
ATOM 680 O O . ASP A 1 89 ? -5.690 2.890 0.302 1.00 98.12 89 ASP A O 1
ATOM 684 N N . ALA A 1 90 ? -7.577 3.932 0.881 1.00 98.31 90 ALA A N 1
ATOM 685 C CA . ALA A 1 90 ? -6.916 5.210 1.067 1.00 98.31 90 ALA A CA 1
ATOM 686 C C . ALA A 1 90 ? -5.838 5.103 2.151 1.00 98.31 90 ALA A C 1
ATOM 688 O O . ALA A 1 90 ? -6.056 4.527 3.222 1.00 98.31 90 ALA A O 1
ATOM 689 N N . LEU A 1 91 ? -4.677 5.696 1.866 1.00 98.81 91 LEU A N 1
ATOM 690 C CA . LEU A 1 91 ? -3.491 5.663 2.720 1.00 98.81 91 LEU A CA 1
ATOM 691 C C . LEU A 1 91 ? -2.876 4.265 2.887 1.00 98.81 91 LEU A C 1
ATOM 693 O O . LEU A 1 91 ? -2.026 4.093 3.758 1.00 98.81 91 LEU A O 1
ATOM 697 N N . HIS A 1 92 ? -3.228 3.297 2.025 1.00 98.81 92 HIS A N 1
ATOM 698 C CA . HIS A 1 92 ? -2.484 2.043 1.895 1.00 98.81 92 HIS A CA 1
ATOM 699 C C . HIS A 1 92 ? -1.000 2.322 1.631 1.00 98.81 92 HIS A C 1
ATOM 701 O O . HIS A 1 92 ? -0.658 3.178 0.809 1.00 98.81 92 HIS A O 1
ATOM 707 N N . LEU A 1 93 ? -0.137 1.574 2.316 1.00 98.88 93 LEU A N 1
ATOM 708 C CA . LEU A 1 93 ? 1.308 1.633 2.164 1.00 98.88 93 LEU A CA 1
ATOM 709 C C . LEU A 1 93 ? 1.864 0.242 1.843 1.00 98.88 93 LEU A C 1
ATOM 711 O O . LEU A 1 93 ? 1.725 -0.670 2.660 1.00 98.88 93 LEU A O 1
ATOM 715 N N . ASP A 1 94 ? 2.534 0.113 0.700 1.00 98.44 94 ASP A N 1
ATOM 716 C CA . ASP A 1 94 ? 3.443 -1.006 0.439 1.00 98.44 94 ASP A CA 1
ATOM 717 C C . ASP A 1 94 ? 4.859 -0.639 0.913 1.00 98.44 94 ASP A C 1
ATOM 719 O O . ASP A 1 94 ? 5.293 0.506 0.746 1.00 98.44 94 ASP A O 1
ATOM 723 N N . LEU A 1 95 ? 5.600 -1.620 1.433 1.00 98.62 95 LEU A N 1
ATOM 724 C CA . LEU A 1 95 ? 7.039 -1.518 1.714 1.00 98.62 95 LEU A CA 1
ATOM 725 C C . LEU A 1 95 ? 7.753 -2.675 1.027 1.00 98.62 95 LEU A C 1
ATOM 727 O O . LEU A 1 95 ? 7.397 -3.826 1.240 1.00 98.62 95 LEU A O 1
ATOM 731 N N . SER A 1 96 ? 8.789 -2.393 0.247 1.00 97.56 96 SER A N 1
ATOM 732 C CA . SER A 1 96 ? 9.649 -3.400 -0.372 1.00 97.56 96 SER A CA 1
ATOM 733 C C . SER A 1 96 ? 11.120 -3.147 -0.063 1.00 97.56 96 SER A C 1
ATOM 735 O O . SER A 1 96 ? 11.537 -1.997 0.067 1.00 97.56 96 SER A O 1
ATOM 737 N N . LEU A 1 97 ? 11.906 -4.219 0.003 1.00 96.19 97 LEU A N 1
ATOM 738 C CA . LEU A 1 97 ? 13.348 -4.189 0.226 1.00 96.19 97 LEU A CA 1
ATOM 739 C C . LEU A 1 97 ? 14.036 -5.114 -0.779 1.00 96.19 97 LEU A C 1
ATOM 741 O O . LEU A 1 97 ? 13.746 -6.304 -0.808 1.00 96.19 97 LEU A O 1
ATOM 745 N N . GLY A 1 98 ? 14.913 -4.583 -1.634 1.00 90.75 98 GLY A N 1
ATOM 746 C CA . GLY A 1 98 ? 15.719 -5.413 -2.547 1.00 90.75 98 GLY A CA 1
ATOM 747 C C . GLY A 1 98 ? 14.922 -6.286 -3.533 1.00 90.75 98 GLY A C 1
ATOM 748 O O . GLY A 1 98 ? 15.467 -7.235 -4.084 1.00 90.75 98 GLY A O 1
ATOM 749 N N . GLY A 1 99 ? 13.643 -5.973 -3.770 1.00 87.50 99 GLY A N 1
ATOM 750 C CA . GLY A 1 99 ? 12.728 -6.766 -4.602 1.00 87.50 99 GLY A CA 1
ATOM 751 C C . GLY A 1 99 ? 11.696 -7.583 -3.816 1.00 87.50 99 GLY A C 1
ATOM 752 O O . GLY A 1 99 ? 10.694 -7.998 -4.401 1.00 87.50 99 GLY A O 1
ATOM 753 N N . ASP A 1 100 ? 11.871 -7.739 -2.503 1.00 93.56 100 ASP A N 1
ATOM 754 C CA . ASP A 1 100 ? 10.920 -8.433 -1.637 1.00 93.56 100 ASP A CA 1
ATOM 755 C C . ASP A 1 100 ? 9.877 -7.467 -1.077 1.00 93.56 100 ASP A C 1
ATOM 757 O O . ASP A 1 100 ? 10.216 -6.476 -0.433 1.00 93.56 100 ASP A O 1
ATOM 761 N N . ASN A 1 101 ? 8.591 -7.755 -1.298 1.00 95.06 101 ASN A N 1
ATOM 762 C CA . ASN A 1 101 ? 7.504 -6.987 -0.687 1.00 95.06 101 ASN A CA 1
ATOM 763 C C . ASN A 1 101 ? 7.303 -7.447 0.774 1.00 95.06 101 ASN A C 1
ATOM 765 O O . ASN A 1 101 ? 7.041 -8.627 1.024 1.00 95.06 101 ASN A O 1
ATOM 769 N N . LEU A 1 102 ? 7.448 -6.527 1.726 1.00 97.31 102 LEU A N 1
ATOM 770 C CA . LEU A 1 102 ? 7.438 -6.755 3.173 1.00 97.31 102 LEU A CA 1
ATOM 771 C C . LEU A 1 102 ? 6.102 -6.385 3.827 1.00 97.31 102 LEU A C 1
ATOM 773 O O . LEU A 1 102 ? 5.613 -7.139 4.667 1.00 97.31 102 LEU A O 1
ATOM 777 N N . LEU A 1 103 ? 5.510 -5.256 3.425 1.00 98.25 103 LEU A N 1
ATOM 778 C CA . LEU A 1 103 ? 4.160 -4.842 3.817 1.00 98.25 103 LEU A CA 1
ATOM 779 C C . LEU A 1 103 ? 3.296 -4.845 2.564 1.00 98.25 103 LEU A C 1
ATOM 781 O O . LEU A 1 103 ? 3.538 -4.031 1.682 1.00 98.25 103 LEU A O 1
ATOM 785 N N . ARG A 1 104 ? 2.332 -5.767 2.479 1.00 95.69 104 ARG A N 1
ATOM 786 C CA . ARG A 1 104 ? 1.710 -6.161 1.201 1.00 95.69 104 ARG A CA 1
ATOM 787 C C . ARG A 1 104 ? 0.246 -5.765 1.090 1.00 95.69 104 ARG A C 1
ATOM 789 O O . ARG A 1 104 ? -0.467 -5.721 2.090 1.00 95.69 104 ARG A O 1
ATOM 796 N N . ASP A 1 105 ? -0.237 -5.583 -0.130 1.00 97.31 105 ASP A N 1
ATOM 797 C CA . ASP A 1 105 ? -1.671 -5.552 -0.426 1.00 97.31 105 ASP A CA 1
ATOM 798 C C . ASP A 1 105 ? -2.327 -6.945 -0.364 1.00 97.31 105 ASP A C 1
ATOM 800 O O . ASP A 1 105 ? -1.682 -7.961 -0.628 1.00 97.31 105 ASP A O 1
ATOM 804 N N . ALA A 1 106 ? -3.626 -7.019 -0.044 1.00 97.69 106 ALA A N 1
ATOM 805 C CA . ALA A 1 106 ? -4.368 -8.280 -0.132 1.00 97.69 106 ALA A CA 1
ATOM 806 C C . ALA A 1 106 ? -4.557 -8.765 -1.580 1.00 97.69 106 ALA A C 1
ATOM 808 O O . ALA A 1 106 ? -4.752 -9.957 -1.798 1.00 97.69 106 ALA A O 1
ATOM 809 N N . GLY A 1 107 ? -4.500 -7.886 -2.578 1.00 96.06 107 GLY A N 1
ATOM 810 C CA . GLY A 1 107 ? -4.820 -8.198 -3.965 1.00 96.06 107 GLY A CA 1
ATOM 811 C C . GLY A 1 107 ? -6.326 -8.198 -4.234 1.00 96.06 107 GLY A C 1
ATOM 812 O O . GLY A 1 107 ? -7.125 -7.679 -3.461 1.00 96.06 107 GLY A O 1
ATOM 813 N N . THR A 1 108 ? -6.730 -8.759 -5.375 1.00 94.31 108 THR A N 1
ATOM 814 C CA . THR A 1 108 ? -8.126 -8.690 -5.856 1.00 94.31 108 THR A CA 1
ATOM 815 C C . THR A 1 108 ? -8.892 -10.007 -5.723 1.00 94.31 108 THR A C 1
ATOM 817 O O . THR A 1 108 ? -10.117 -9.984 -5.637 1.00 94.31 108 THR A O 1
ATOM 820 N N . TYR A 1 109 ? -8.199 -11.150 -5.709 1.00 94.75 109 TYR A N 1
ATOM 821 C CA . TYR A 1 109 ? -8.758 -12.507 -5.711 1.00 94.75 109 TYR A CA 1
ATOM 822 C C . TYR A 1 109 ? -9.648 -12.837 -6.909 1.00 94.75 109 TYR A C 1
ATOM 824 O O . TYR A 1 109 ? -9.213 -13.528 -7.830 1.00 94.75 109 TYR A O 1
ATOM 832 N N . SER A 1 110 ? -10.889 -12.360 -6.920 1.00 91.88 110 SER A N 1
ATOM 833 C CA . SER A 1 110 ? -11.856 -12.644 -7.974 1.00 91.88 110 SER A CA 1
ATOM 834 C C . SER A 1 110 ? -12.874 -11.520 -8.102 1.00 91.88 110 SER A C 1
ATOM 836 O O . SER A 1 110 ? -13.372 -10.996 -7.109 1.00 91.88 110 SER A O 1
ATOM 838 N N . TYR A 1 111 ? -13.251 -11.197 -9.340 1.00 87.19 111 TYR A N 1
ATOM 839 C CA . TYR A 1 111 ? -14.347 -10.263 -9.613 1.00 87.19 111 TYR A CA 1
ATOM 840 C C . TYR A 1 111 ? -15.730 -10.902 -9.433 1.00 87.19 111 TYR A C 1
ATOM 842 O O . TYR A 1 111 ? -16.744 -10.203 -9.432 1.00 87.19 111 TYR A O 1
ATOM 850 N N . ASN A 1 112 ? -15.791 -12.229 -9.315 1.00 89.19 112 ASN A N 1
ATOM 851 C CA . ASN A 1 112 ? -17.025 -12.977 -9.134 1.00 89.19 112 ASN A CA 1
ATOM 852 C C . ASN A 1 112 ? -16.818 -14.043 -8.057 1.00 89.19 112 ASN A C 1
ATOM 854 O O . ASN A 1 112 ? -16.387 -15.160 -8.338 1.00 89.19 112 ASN A O 1
ATOM 858 N N . THR A 1 113 ? -17.069 -13.660 -6.813 1.00 89.69 113 THR A N 1
ATOM 859 C CA . THR A 1 113 ? -16.912 -14.510 -5.635 1.00 89.69 113 THR A CA 1
ATOM 860 C C . THR A 1 113 ? -17.972 -14.151 -4.595 1.00 89.69 113 THR A C 1
ATOM 862 O O . THR A 1 113 ? -18.787 -13.253 -4.811 1.00 89.69 113 THR A O 1
ATOM 865 N N . GLU A 1 114 ? -17.984 -14.875 -3.484 1.00 92.00 114 GLU A N 1
ATOM 866 C CA . GLU A 1 114 ? -18.872 -14.635 -2.354 1.00 92.00 114 GLU A CA 1
ATOM 867 C C . GLU A 1 114 ? -18.669 -13.230 -1.769 1.00 92.00 114 GLU A C 1
ATOM 869 O O . GLU A 1 114 ? -17.576 -12.657 -1.824 1.00 92.00 114 GLU A O 1
ATOM 874 N N . ALA A 1 115 ? -19.731 -12.678 -1.176 1.00 91.69 115 ALA A N 1
ATOM 875 C CA . ALA A 1 115 ? -19.730 -11.322 -0.627 1.00 91.69 115 ALA A CA 1
ATOM 876 C C . ALA A 1 115 ? -18.586 -11.089 0.367 1.00 91.69 115 ALA A C 1
ATOM 878 O O . ALA A 1 115 ? -17.882 -10.092 0.247 1.00 91.69 115 ALA A O 1
ATOM 879 N N . VAL A 1 116 ? -18.316 -12.060 1.246 1.00 94.25 116 VAL A N 1
ATOM 880 C CA . VAL A 1 116 ? -17.236 -11.982 2.240 1.00 94.25 116 VAL A CA 1
ATOM 881 C C . VAL A 1 116 ? -15.868 -11.702 1.612 1.00 94.25 116 VAL A C 1
ATOM 883 O O . VAL A 1 116 ? -15.116 -10.873 2.117 1.00 94.25 116 VAL A O 1
ATOM 886 N N . TRP A 1 117 ? -15.552 -12.323 0.472 1.00 95.38 117 TRP A N 1
ATOM 887 C CA . TRP A 1 117 ? -14.273 -12.114 -0.204 1.00 95.38 117 TRP A CA 1
ATOM 888 C C . TRP A 1 117 ? -14.264 -10.812 -0.999 1.00 95.38 117 TRP A C 1
ATOM 890 O O . TRP A 1 117 ? -13.262 -10.100 -0.995 1.00 95.38 117 TRP A O 1
ATOM 900 N N . MET A 1 118 ? -15.385 -10.450 -1.627 1.00 91.56 118 MET A N 1
ATOM 901 C CA . MET A 1 118 ? -15.506 -9.143 -2.280 1.00 91.56 118 MET A CA 1
ATOM 902 C C . MET A 1 118 ? -15.367 -7.984 -1.287 1.00 91.56 118 MET A C 1
ATOM 904 O O . MET A 1 118 ? -14.866 -6.921 -1.652 1.00 91.56 118 MET A O 1
ATOM 908 N N . ASP A 1 119 ? -15.864 -8.153 -0.066 1.00 93.62 119 ASP A N 1
ATOM 909 C CA . ASP A 1 119 ? -15.787 -7.155 0.998 1.00 93.62 119 ASP A CA 1
ATOM 910 C C . ASP A 1 119 ? -14.392 -7.136 1.623 1.00 93.62 119 ASP A C 1
ATOM 912 O O . ASP A 1 119 ? -13.848 -6.065 1.848 1.00 93.62 119 ASP A O 1
ATOM 916 N N . TYR A 1 120 ? -13.750 -8.293 1.792 1.00 96.75 120 TYR A N 1
ATOM 917 C CA . TYR A 1 120 ? -12.388 -8.368 2.316 1.00 96.75 120 TYR A CA 1
ATOM 918 C C . TYR A 1 120 ? -11.330 -7.775 1.371 1.00 96.75 120 TYR A C 1
ATOM 920 O O . TYR A 1 120 ? -10.573 -6.897 1.774 1.00 96.75 120 TYR A O 1
ATOM 928 N N . PHE A 1 121 ? -11.271 -8.239 0.115 1.00 97.06 121 PHE A N 1
ATOM 929 C CA . PHE A 1 121 ? -10.265 -7.795 -0.867 1.00 97.06 121 PHE A CA 1
ATOM 930 C C . PHE A 1 121 ? -10.576 -6.409 -1.451 1.00 97.06 121 PHE A C 1
ATOM 932 O O . PHE A 1 121 ? -9.692 -5.733 -1.972 1.00 97.06 121 PHE A O 1
ATOM 939 N N . GLY A 1 122 ? -11.848 -6.004 -1.420 1.00 95.88 122 GLY A N 1
ATOM 940 C CA . GLY A 1 122 ? -12.291 -4.682 -1.855 1.00 95.88 122 GLY A CA 1
ATOM 941 C C . GLY A 1 122 ? -12.251 -3.624 -0.752 1.00 95.88 122 GLY A C 1
ATOM 942 O O . GLY A 1 122 ? -12.180 -2.434 -1.056 1.00 95.88 122 GLY A O 1
ATOM 94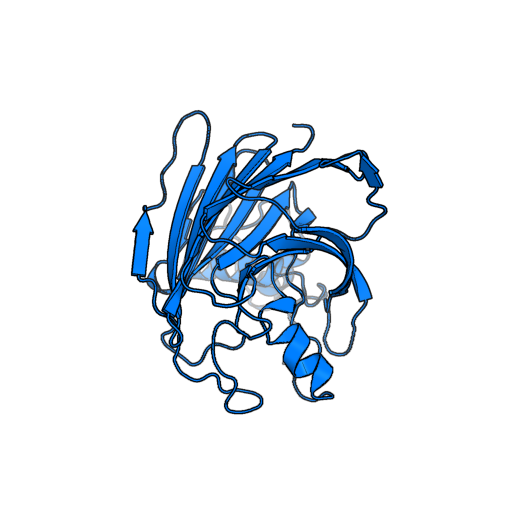3 N N . GLY A 1 123 ? -12.376 -4.049 0.502 1.00 97.38 123 GLY A N 1
ATOM 944 C CA . GLY A 1 123 ? -12.585 -3.194 1.662 1.00 97.38 123 GLY A CA 1
ATOM 945 C C . GLY A 1 123 ? -11.318 -2.944 2.467 1.00 97.38 123 GLY A C 1
ATOM 946 O O . GLY A 1 123 ? -10.288 -3.593 2.312 1.00 97.38 123 GLY A O 1
ATOM 947 N N . THR A 1 124 ? -11.415 -2.003 3.397 1.00 98.44 124 THR A N 1
ATOM 948 C CA . THR A 1 124 ? -10.300 -1.438 4.164 1.00 98.44 124 THR A CA 1
ATOM 949 C C . THR A 1 124 ? -9.537 -2.481 4.987 1.00 98.44 124 THR A C 1
ATOM 951 O O . THR A 1 124 ? -8.333 -2.341 5.191 1.00 98.44 124 THR A O 1
ATOM 954 N N . ALA A 1 125 ? -10.196 -3.559 5.423 1.00 97.81 125 ALA A N 1
ATOM 955 C CA . ALA A 1 125 ? -9.556 -4.648 6.170 1.00 97.81 125 ALA A CA 1
ATOM 956 C C . ALA A 1 125 ? -8.484 -5.413 5.360 1.00 97.81 125 ALA A C 1
ATOM 958 O O . ALA A 1 125 ? -7.577 -6.016 5.942 1.00 97.81 125 ALA A O 1
ATOM 959 N N . GLY A 1 126 ? -8.553 -5.361 4.026 1.00 97.88 126 GLY A N 1
ATOM 960 C CA . GLY A 1 126 ? -7.570 -5.945 3.114 1.00 97.88 126 GLY A CA 1
ATOM 961 C C . GLY A 1 126 ? -6.290 -5.121 2.941 1.00 97.88 126 GLY A C 1
ATOM 962 O O . GLY A 1 126 ? -5.407 -5.532 2.194 1.00 97.88 126 GLY A O 1
ATOM 963 N N . HIS A 1 127 ? -6.146 -3.978 3.618 1.00 98.75 127 HIS A N 1
ATOM 964 C CA . HIS A 1 127 ? -5.111 -2.993 3.293 1.00 98.75 127 HIS A CA 1
ATOM 965 C C . HIS A 1 127 ? -4.316 -2.524 4.516 1.00 98.75 127 HIS A C 1
ATOM 967 O O . HIS A 1 127 ? -4.799 -2.536 5.646 1.00 98.75 127 HIS A O 1
ATOM 973 N N . ASN A 1 128 ? -3.088 -2.063 4.264 1.00 98.81 128 ASN A N 1
ATOM 974 C CA . ASN A 1 128 ? -2.194 -1.472 5.257 1.00 98.81 128 ASN A CA 1
ATOM 975 C C . ASN A 1 128 ? -2.637 -0.047 5.593 1.00 98.81 128 ASN A C 1
ATOM 977 O O . ASN A 1 128 ? -2.024 0.907 5.127 1.00 98.81 128 ASN A O 1
ATOM 981 N N . THR A 1 129 ? -3.743 0.122 6.311 1.00 98.88 129 THR A N 1
ATOM 982 C CA . THR A 1 129 ? -4.325 1.430 6.654 1.00 98.88 129 THR A CA 1
ATOM 983 C C . THR A 1 129 ? -5.208 1.311 7.903 1.00 98.88 129 THR A C 1
ATOM 985 O O . THR A 1 129 ? -5.235 0.261 8.551 1.00 98.88 129 THR A O 1
ATOM 988 N N . VAL A 1 130 ? -5.911 2.384 8.270 1.00 98.88 130 VAL A N 1
ATOM 989 C CA . VAL A 1 130 ? -6.815 2.416 9.423 1.00 98.88 130 VAL A CA 1
ATOM 990 C C . VAL A 1 130 ? -8.266 2.222 8.983 1.00 98.88 130 VAL A C 1
ATOM 992 O O . VAL A 1 130 ? -8.756 2.898 8.075 1.00 98.88 130 VAL A O 1
ATOM 995 N N . GLN A 1 131 ? -8.959 1.309 9.664 1.00 98.81 131 GLN A N 1
ATOM 996 C CA . GLN A 1 131 ? -10.402 1.103 9.568 1.00 98.81 131 GLN A CA 1
ATOM 997 C C . GLN A 1 131 ? -11.099 1.719 10.783 1.00 98.81 131 GLN A C 1
ATOM 999 O O . GLN A 1 131 ? -10.735 1.425 11.919 1.00 98.81 131 GLN A O 1
ATOM 1004 N N . PHE A 1 132 ? -12.132 2.525 10.557 1.00 98.81 132 PHE A N 1
ATOM 1005 C CA . PHE A 1 132 ? -12.911 3.155 11.625 1.00 98.81 132 PHE A CA 1
ATOM 1006 C C . PHE A 1 132 ? -14.216 2.408 11.855 1.00 98.81 132 PHE A C 1
ATOM 1008 O O . PHE A 1 132 ? -14.870 2.027 10.893 1.00 98.81 132 PHE A O 1
ATOM 1015 N N . ASP A 1 133 ? -14.607 2.214 13.114 1.00 98.50 133 ASP A N 1
ATOM 1016 C CA . ASP A 1 133 ? -15.934 1.743 13.536 1.00 98.50 133 ASP A CA 1
ATOM 1017 C C . ASP A 1 133 ? -16.431 0.469 12.816 1.00 98.50 133 ASP A C 1
ATOM 1019 O O . ASP A 1 133 ? -17.625 0.290 12.592 1.00 98.50 133 ASP A O 1
ATOM 1023 N N . GLY A 1 134 ? -15.508 -0.416 12.416 1.00 97.50 134 GLY A N 1
ATOM 1024 C CA . GLY A 1 134 ? -15.827 -1.660 11.703 1.00 97.50 134 GLY A CA 1
ATOM 1025 C C . GLY A 1 134 ? -16.383 -1.478 10.284 1.00 97.50 134 GLY A C 1
ATOM 1026 O O . GLY A 1 134 ? -16.950 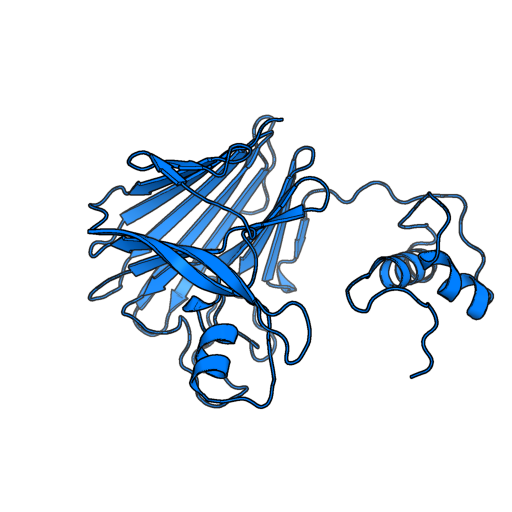-2.420 9.738 1.00 97.50 134 GLY A O 1
ATOM 1027 N N . ARG A 1 135 ? -16.229 -0.294 9.681 1.00 97.75 135 ARG A N 1
ATOM 1028 C CA . ARG A 1 135 ? -16.717 0.029 8.332 1.00 97.75 135 ARG A CA 1
ATOM 1029 C C . ARG A 1 135 ? -15.581 0.393 7.385 1.00 97.75 135 ARG A C 1
ATOM 1031 O O . ARG A 1 135 ? -14.522 0.853 7.805 1.00 97.75 135 ARG A O 1
ATOM 1038 N N . ASP A 1 136 ? -15.834 0.237 6.092 1.00 98.31 136 ASP A N 1
ATOM 1039 C CA . ASP A 1 136 ? -14.931 0.731 5.058 1.00 98.31 136 ASP A CA 1
ATOM 1040 C C . ASP A 1 136 ? -14.866 2.263 5.043 1.00 98.31 136 ASP A C 1
ATOM 1042 O O . ASP A 1 136 ? -15.801 2.971 5.448 1.00 98.31 136 ASP A O 1
ATOM 1046 N N . GLN A 1 137 ? -13.746 2.786 4.541 1.00 98.12 137 GLN A N 1
ATOM 1047 C CA . GLN A 1 137 ? -13.517 4.231 4.436 1.00 98.12 137 GLN A CA 1
ATOM 1048 C C . GLN A 1 137 ? -14.494 4.918 3.459 1.00 98.12 137 GLN A C 1
ATOM 1050 O O . GLN A 1 137 ? -14.701 6.129 3.523 1.00 98.12 137 GLN A O 1
ATOM 1055 N N . MET A 1 138 ? -15.106 4.145 2.557 1.00 98.12 138 MET A N 1
ATOM 1056 C CA . MET A 1 138 ? -16.155 4.570 1.629 1.00 98.12 138 MET A CA 1
ATOM 1057 C C . MET A 1 138 ? -17.322 3.574 1.690 1.00 98.12 138 MET A C 1
ATOM 1059 O O . MET A 1 138 ? -17.081 2.382 1.843 1.00 98.12 138 MET A O 1
ATOM 1063 N N . PRO A 1 139 ? -18.588 4.003 1.546 1.00 96.56 139 PRO A N 1
ATOM 1064 C CA . PRO A 1 139 ? -19.725 3.084 1.498 1.00 96.56 139 PRO A CA 1
ATOM 1065 C C . PRO A 1 139 ? -19.759 2.289 0.187 1.00 96.56 139 PRO A C 1
ATOM 1067 O O . PRO A 1 139 ? -19.660 2.867 -0.898 1.00 96.56 139 PRO A O 1
ATOM 1070 N N . LYS A 1 140 ? -19.958 0.972 0.264 1.00 94.69 140 LYS A N 1
ATOM 1071 C CA . LYS A 1 140 ? -20.131 0.109 -0.913 1.00 94.69 140 LYS A CA 1
ATOM 1072 C C . LYS A 1 140 ? -21.573 0.189 -1.417 1.00 94.69 140 LYS A C 1
ATOM 1074 O O . LYS A 1 140 ? -22.502 -0.120 -0.681 1.00 94.69 140 LYS A O 1
ATOM 1079 N N . LEU A 1 141 ? -21.766 0.611 -2.667 1.00 94.06 141 LEU A N 1
ATOM 1080 C CA . LEU A 1 141 ? -23.087 0.728 -3.308 1.00 94.06 141 LEU A CA 1
ATOM 1081 C C . LEU A 1 141 ? -23.407 -0.472 -4.204 1.00 94.06 141 LEU A C 1
ATOM 1083 O O . LEU A 1 141 ? -24.565 -0.824 -4.398 1.00 94.06 141 LEU A O 1
ATOM 1087 N N . SER A 1 142 ? -22.381 -1.091 -4.787 1.00 90.50 142 SER A N 1
ATOM 1088 C CA . SER A 1 142 ? -22.488 -2.366 -5.498 1.00 90.50 142 SER A CA 1
ATOM 1089 C C . SER A 1 142 ? -21.115 -3.030 -5.585 1.00 90.50 142 SER A C 1
ATOM 1091 O O . SER A 1 142 ? -20.104 -2.443 -5.197 1.00 90.50 142 SER A O 1
ATOM 1093 N N . ARG A 1 143 ? -21.058 -4.229 -6.176 1.00 85.06 143 ARG A N 1
ATOM 1094 C CA . ARG A 1 143 ? -19.820 -4.991 -6.417 1.00 85.06 143 ARG A CA 1
ATOM 1095 C C . ARG A 1 143 ? -18.663 -4.159 -6.987 1.00 85.06 143 ARG A C 1
ATOM 1097 O O . ARG A 1 143 ? -17.519 -4.418 -6.644 1.00 85.06 143 ARG A O 1
ATOM 1104 N N . PHE A 1 144 ? -18.951 -3.174 -7.838 1.00 88.12 144 PHE A N 1
ATOM 1105 C CA . PHE A 1 144 ? -17.928 -2.350 -8.487 1.00 88.12 144 PHE A CA 1
ATOM 1106 C C . PHE A 1 144 ? -18.137 -0.847 -8.272 1.00 88.12 144 PHE A C 1
ATOM 1108 O O . PHE A 1 144 ? -17.684 -0.039 -9.089 1.00 88.12 144 PHE A O 1
ATOM 1115 N N . LEU A 1 145 ? -18.899 -0.452 -7.252 1.00 94.12 145 LEU A N 1
ATOM 1116 C CA . LEU A 1 145 ? -19.209 0.954 -7.023 1.00 94.12 145 LEU A CA 1
ATOM 1117 C C . LEU A 1 145 ? -19.113 1.289 -5.544 1.00 94.12 145 LEU A C 1
ATOM 1119 O O . LEU A 1 145 ? -19.903 0.805 -4.737 1.00 94.12 145 LEU A O 1
ATOM 1123 N N . TRP A 1 146 ? -18.191 2.189 -5.234 1.00 97.06 146 TRP A N 1
ATOM 1124 C CA . TRP A 1 146 ? -18.133 2.897 -3.965 1.00 97.06 146 TRP A CA 1
ATOM 1125 C C . TRP A 1 146 ? -18.878 4.228 -4.090 1.00 97.06 146 TRP A C 1
ATOM 1127 O O . TRP A 1 146 ? -18.887 4.840 -5.160 1.00 97.06 146 TRP A O 1
ATOM 1137 N N . GLY A 1 147 ? -19.521 4.667 -3.015 1.00 97.06 147 GLY A N 1
ATOM 1138 C CA . GLY A 1 147 ? -20.112 5.995 -2.870 1.00 97.06 147 GLY A CA 1
ATOM 1139 C C . GLY A 1 147 ? -19.187 6.927 -2.094 1.00 97.06 147 GLY A C 1
ATOM 1140 O O . GLY A 1 147 ? -18.156 6.491 -1.592 1.00 97.06 147 GLY A O 1
ATOM 1141 N N . ASN A 1 148 ? -19.561 8.206 -1.989 1.00 96.94 148 ASN A N 1
ATOM 1142 C CA . ASN A 1 148 ? -18.859 9.219 -1.186 1.00 96.94 148 ASN A CA 1
ATOM 1143 C C . ASN A 1 148 ? -17.330 9.142 -1.300 1.00 96.94 148 ASN A C 1
ATOM 1145 O O . ASN A 1 148 ? -16.633 9.001 -0.295 1.00 96.94 148 ASN A O 1
ATOM 1149 N N . TRP A 1 149 ? -16.826 9.186 -2.538 1.00 97.69 149 TRP A N 1
ATOM 1150 C CA . TRP A 1 149 ? -15.403 8.999 -2.802 1.00 97.69 149 TRP A CA 1
ATOM 1151 C C . TRP A 1 149 ? -14.571 9.974 -1.985 1.00 97.69 149 TRP A C 1
ATOM 1153 O O . TRP A 1 149 ? -14.823 11.184 -1.992 1.00 97.69 149 TRP A O 1
ATOM 1163 N N . LEU A 1 150 ? -13.563 9.434 -1.308 1.00 98.25 150 LEU A N 1
ATOM 1164 C CA . LEU A 1 150 ? -12.659 10.243 -0.512 1.00 98.25 150 LEU A CA 1
ATOM 1165 C C . LEU A 1 150 ? -11.918 11.248 -1.386 1.00 98.25 150 LEU A C 1
ATOM 1167 O O . LEU A 1 150 ? -11.620 11.011 -2.560 1.00 98.25 150 LEU A O 1
ATOM 1171 N N . ARG A 1 151 ? -11.571 12.370 -0.767 1.00 97.94 151 ARG A N 1
ATOM 1172 C CA . ARG A 1 151 ? -10.695 13.385 -1.340 1.00 97.94 151 ARG A CA 1
ATOM 1173 C C . ARG A 1 151 ? -9.560 13.632 -0.368 1.00 97.94 151 ARG A C 1
ATOM 1175 O O . ARG A 1 151 ? -9.779 13.668 0.843 1.00 97.94 151 ARG A O 1
ATOM 1182 N N . THR A 1 152 ? -8.364 13.827 -0.903 1.00 98.31 152 THR A N 1
ATOM 1183 C CA . THR A 1 152 ? -7.237 14.289 -0.100 1.00 98.31 152 THR A CA 1
ATOM 1184 C C . THR A 1 152 ? -7.541 15.669 0.470 1.00 98.31 152 THR A C 1
ATOM 1186 O O . THR A 1 152 ? -7.791 16.607 -0.287 1.00 98.31 152 THR A O 1
ATOM 1189 N N . SER A 1 153 ? -7.533 15.782 1.796 1.00 97.88 153 SER A N 1
ATOM 1190 C CA . SER A 1 153 ? -7.755 17.041 2.512 1.00 97.88 153 SER A CA 1
ATOM 1191 C C . SER A 1 153 ? -6.469 17.850 2.660 1.00 97.88 153 SER A C 1
ATOM 1193 O O . SER A 1 153 ? -6.512 19.076 2.617 1.00 97.88 153 SER A O 1
ATOM 1195 N N . SER A 1 154 ? -5.321 17.182 2.797 1.00 97.69 154 SER A N 1
ATOM 1196 C CA . SER A 1 154 ? -4.005 17.822 2.835 1.00 97.69 154 SER A CA 1
ATOM 1197 C C . SER A 1 154 ? -2.910 16.877 2.350 1.00 97.69 154 SER A C 1
ATOM 1199 O O . SER A 1 154 ? -3.020 15.663 2.532 1.00 97.69 154 SER A O 1
ATOM 1201 N N . THR A 1 155 ? -1.839 17.444 1.799 1.00 97.44 155 THR A N 1
ATOM 1202 C CA . THR A 1 155 ? -0.565 16.758 1.553 1.00 97.44 155 THR A CA 1
ATOM 1203 C C . THR A 1 155 ? 0.585 17.631 2.019 1.00 97.44 155 THR A C 1
ATOM 1205 O O . THR A 1 155 ? 0.546 18.842 1.804 1.00 97.44 155 THR A O 1
ATOM 1208 N N . GLU A 1 156 ? 1.629 17.015 2.555 1.00 94.12 156 GLU A N 1
ATOM 1209 C CA . GLU A 1 156 ? 2.954 17.634 2.636 1.00 94.12 156 GLU A CA 1
ATOM 1210 C C . GLU A 1 156 ? 3.768 16.967 1.529 1.00 94.12 156 GLU A C 1
ATOM 1212 O O . GLU A 1 156 ? 3.784 15.737 1.440 1.00 94.12 156 GLU A O 1
ATOM 1217 N N . GLY A 1 157 ? 4.305 17.779 0.611 1.00 88.31 157 GLY A N 1
ATOM 1218 C CA . GLY A 1 157 ? 4.947 17.302 -0.615 1.00 88.31 157 GLY A CA 1
ATOM 1219 C C . GLY A 1 157 ? 6.091 16.324 -0.351 1.00 88.31 157 GLY A C 1
ATOM 1220 O O . GLY A 1 157 ? 6.539 16.158 0.779 1.00 88.31 157 GLY A O 1
ATOM 1221 N N . LEU A 1 158 ? 6.564 15.666 -1.408 1.00 96.56 158 LEU A N 1
ATOM 1222 C CA . LEU A 1 158 ? 7.702 14.760 -1.294 1.00 96.56 158 LEU A CA 1
ATOM 1223 C C . LEU A 1 158 ? 8.957 15.563 -0.941 1.00 96.56 158 LEU A C 1
ATOM 1225 O O . LEU A 1 158 ? 9.374 16.431 -1.709 1.00 96.56 158 LEU A O 1
ATOM 1229 N N . LEU A 1 159 ? 9.539 15.263 0.213 1.00 95.81 159 LEU A N 1
ATOM 1230 C CA . LEU A 1 159 ? 10.724 15.931 0.731 1.00 95.81 159 LEU A CA 1
ATOM 1231 C C . LEU A 1 159 ? 11.819 14.904 0.989 1.00 95.81 159 LEU A C 1
ATOM 1233 O O . LEU A 1 159 ? 11.557 13.768 1.379 1.00 95.81 159 LEU A O 1
ATOM 1237 N N . GLU A 1 160 ? 13.058 15.319 0.762 1.00 95.56 160 GLU A N 1
ATOM 1238 C CA . GLU A 1 160 ? 14.235 14.481 0.926 1.00 95.56 160 GLU A CA 1
ATOM 1239 C C . GLU A 1 160 ? 15.316 15.263 1.672 1.00 95.56 160 GLU A C 1
ATOM 1241 O O . GLU A 1 160 ? 15.652 16.391 1.308 1.00 95.56 160 GLU A O 1
ATOM 1246 N N . ASN A 1 161 ? 15.846 14.662 2.734 1.00 93.44 161 ASN A N 1
ATOM 1247 C CA . ASN A 1 161 ? 16.995 15.160 3.482 1.00 93.44 161 ASN A CA 1
ATOM 1248 C C . ASN A 1 161 ? 18.032 14.032 3.650 1.00 93.44 161 ASN A C 1
ATOM 1250 O O . ASN A 1 161 ? 17.872 12.942 3.107 1.00 93.44 161 ASN A O 1
ATOM 1254 N N . ALA A 1 162 ? 19.120 14.293 4.378 1.00 92.00 162 ALA A N 1
ATOM 1255 C CA . ALA A 1 162 ? 20.195 13.315 4.556 1.00 92.00 162 ALA A CA 1
ATOM 1256 C C . ALA A 1 162 ? 19.767 12.045 5.321 1.00 92.00 162 ALA A C 1
ATOM 1258 O O . ALA A 1 162 ? 20.350 10.989 5.100 1.00 92.00 162 ALA A O 1
ATOM 1259 N N . ALA A 1 163 ? 18.775 12.139 6.210 1.00 92.44 163 ALA A N 1
ATOM 1260 C CA . ALA A 1 163 ? 18.311 11.030 7.040 1.00 92.44 163 ALA A CA 1
ATOM 1261 C C . ALA A 1 163 ? 17.188 10.223 6.370 1.00 92.44 163 ALA A C 1
ATOM 1263 O O . ALA A 1 163 ? 17.221 8.992 6.376 1.00 92.44 163 ALA A O 1
ATOM 1264 N N . ASP A 1 164 ? 16.205 10.902 5.770 1.00 96.00 164 ASP A N 1
ATOM 1265 C CA . ASP A 1 164 ? 15.003 10.264 5.234 1.00 96.00 164 ASP A CA 1
ATOM 1266 C C . ASP A 1 164 ? 14.471 10.916 3.952 1.00 96.00 164 ASP A C 1
ATOM 1268 O O . ASP A 1 164 ? 14.857 12.017 3.547 1.00 96.00 164 ASP A O 1
ATOM 1272 N N . VAL A 1 165 ? 13.610 10.165 3.272 1.00 98.06 165 VAL A N 1
ATOM 1273 C CA . VAL A 1 165 ? 12.609 10.695 2.345 1.00 98.06 165 VAL A CA 1
ATOM 1274 C C . VAL A 1 165 ? 11.274 10.634 3.070 1.00 98.06 165 VAL A C 1
ATOM 1276 O O . VAL A 1 165 ? 10.977 9.612 3.691 1.00 98.06 165 VAL A O 1
ATOM 1279 N N . HIS A 1 166 ? 10.446 11.669 2.971 1.00 97.69 166 HIS A N 1
ATOM 1280 C CA . HIS A 1 166 ? 9.130 11.652 3.595 1.00 97.69 166 HIS A CA 1
ATOM 1281 C C . HIS A 1 166 ? 8.021 12.264 2.746 1.00 97.69 166 HIS A C 1
ATOM 1283 O O . HIS A 1 166 ? 8.245 13.078 1.849 1.00 97.69 166 HIS A O 1
ATOM 1289 N N . PHE A 1 167 ? 6.799 11.816 3.029 1.00 98.69 167 PHE A N 1
ATOM 1290 C CA . PHE A 1 167 ? 5.576 12.277 2.383 1.00 98.69 167 PHE A CA 1
ATOM 1291 C C . PHE A 1 167 ? 4.383 12.130 3.333 1.00 98.69 167 PHE A C 1
ATOM 1293 O O . PHE A 1 167 ? 4.319 11.184 4.125 1.00 98.69 167 PHE A O 1
ATOM 1300 N N . SER A 1 168 ? 3.416 13.041 3.223 1.00 98.56 168 SER A N 1
ATOM 1301 C CA . SER A 1 168 ? 2.207 13.043 4.049 1.00 98.56 168 SER A CA 1
ATOM 1302 C C . SER A 1 168 ? 0.958 13.207 3.204 1.00 98.56 168 SER A C 1
ATOM 1304 O O . SER A 1 168 ? 0.921 14.034 2.290 1.00 98.56 168 SER A O 1
ATOM 1306 N N . ALA A 1 169 ? -0.103 12.485 3.556 1.00 98.75 169 ALA A N 1
ATOM 1307 C CA . ALA A 1 169 ? -1.433 12.720 3.014 1.00 98.75 169 ALA A CA 1
ATOM 1308 C C . ALA A 1 169 ? -2.516 12.480 4.068 1.00 98.75 169 ALA A C 1
ATOM 1310 O O . ALA A 1 169 ? -2.369 11.651 4.965 1.00 98.75 169 ALA A O 1
ATOM 1311 N N . ALA A 1 170 ? -3.630 13.197 3.936 1.00 98.81 170 ALA A N 1
ATOM 1312 C CA . ALA A 1 170 ? -4.786 13.050 4.809 1.00 98.81 170 ALA A CA 1
ATOM 1313 C C . ALA A 1 170 ? -6.101 13.007 4.032 1.00 98.81 170 ALA A C 1
ATOM 1315 O O . ALA A 1 170 ? -6.197 13.525 2.916 1.00 98.81 170 ALA A O 1
ATOM 1316 N N . TYR A 1 171 ? -7.129 12.430 4.648 1.00 98.81 171 TYR A N 1
ATOM 1317 C CA . TYR A 1 171 ? -8.513 12.535 4.197 1.00 98.81 171 TYR A CA 1
ATOM 1318 C C . TYR A 1 171 ? -9.469 12.681 5.386 1.00 98.81 171 TYR A C 1
ATOM 1320 O O . TYR A 1 171 ? -9.118 12.435 6.542 1.00 98.81 171 TYR A O 1
ATOM 1328 N N . ARG A 1 172 ? -10.707 13.065 5.071 1.00 98.75 172 ARG A N 1
ATOM 1329 C CA . ARG A 1 172 ? -11.864 12.972 5.964 1.00 98.75 172 ARG A CA 1
ATOM 1330 C C . ARG A 1 172 ? -12.983 12.241 5.238 1.00 98.75 172 ARG A C 1
ATOM 1332 O O . ARG A 1 172 ? -13.275 12.579 4.091 1.00 98.75 172 ARG A O 1
ATOM 1339 N N . ASP A 1 173 ? -13.579 11.247 5.883 1.00 98.50 173 ASP A N 1
ATOM 1340 C CA . ASP A 1 173 ? -14.692 10.500 5.303 1.00 98.50 173 ASP A CA 1
ATOM 1341 C C . ASP A 1 173 ? -16.056 11.159 5.558 1.00 98.50 173 ASP A C 1
ATOM 1343 O O . ASP A 1 173 ? -16.185 12.150 6.281 1.00 98.50 173 ASP A O 1
ATOM 1347 N N . ALA A 1 174 ? -17.100 10.597 4.945 1.00 97.81 174 ALA A N 1
ATOM 1348 C CA . ALA A 1 174 ? -18.460 11.126 5.023 1.00 97.81 174 ALA A CA 1
ATOM 1349 C C . ALA A 1 174 ? -19.095 11.049 6.424 1.00 97.81 174 ALA A C 1
ATOM 1351 O O . ALA A 1 174 ? -20.075 11.747 6.675 1.00 9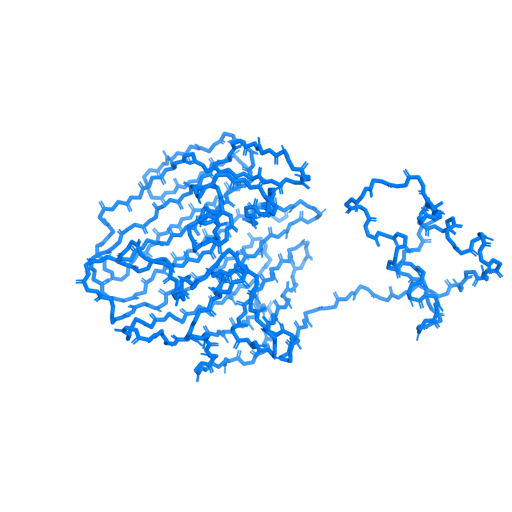7.81 174 ALA A O 1
ATOM 1352 N N . GLN A 1 175 ? -18.568 10.219 7.331 1.00 98.06 175 GLN A N 1
ATOM 1353 C CA . GLN A 1 175 ? -19.042 10.128 8.718 1.00 98.06 175 GLN A CA 1
ATOM 1354 C C . GLN A 1 175 ? -18.207 10.986 9.677 1.00 98.06 175 GLN A C 1
ATOM 1356 O O . GLN A 1 175 ? -18.541 11.105 10.854 1.00 98.06 175 GLN A O 1
ATOM 1361 N N . GLY A 1 176 ? -17.161 11.630 9.158 1.00 98.25 176 GLY A N 1
ATOM 1362 C CA . GLY A 1 176 ? -16.330 12.586 9.866 1.00 98.25 176 GLY A CA 1
ATOM 1363 C C . GLY A 1 176 ? -15.070 12.010 10.496 1.00 98.25 176 GLY A C 1
ATOM 1364 O O . GLY A 1 176 ? -14.358 12.772 11.157 1.00 98.25 176 GLY A O 1
ATOM 1365 N N . ALA A 1 177 ? -14.756 10.733 10.260 1.00 98.75 177 ALA A N 1
ATOM 1366 C CA . ALA A 1 177 ? -13.465 10.200 10.666 1.00 98.75 177 ALA A CA 1
ATOM 1367 C C . ALA A 1 177 ? -12.363 10.789 9.777 1.00 98.75 177 ALA A C 1
ATOM 1369 O O . ALA A 1 177 ? -12.515 10.927 8.558 1.00 98.75 177 ALA A O 1
ATOM 1370 N N . CYS A 1 178 ? -11.265 11.176 10.411 1.00 98.81 178 CYS A N 1
ATOM 1371 C CA . CYS A 1 178 ? -10.094 11.758 9.781 1.00 98.81 178 CYS A CA 1
ATOM 1372 C C . CYS A 1 178 ? -8.921 10.798 9.941 1.00 98.81 178 CYS A C 1
ATOM 1374 O O . CYS A 1 178 ? -8.718 10.238 11.019 1.00 98.81 178 CYS A O 1
ATOM 1376 N N . HIS A 1 179 ? -8.123 10.677 8.887 1.00 98.88 179 HIS A N 1
ATOM 1377 C CA . HIS A 1 179 ? -6.878 9.924 8.904 1.00 98.88 179 HIS A CA 1
ATOM 1378 C C . HIS A 1 179 ? -5.821 10.719 8.151 1.00 98.88 179 HIS A C 1
ATOM 1380 O O . HIS A 1 179 ? -6.016 11.069 6.984 1.00 98.88 179 HIS A O 1
ATOM 1386 N N . ARG A 1 180 ? -4.716 11.019 8.828 1.00 98.94 180 ARG A N 1
ATOM 1387 C CA . ARG A 1 180 ? -3.493 11.550 8.233 1.00 98.94 180 ARG A CA 1
ATOM 1388 C C . ARG A 1 180 ? -2.379 10.543 8.449 1.00 98.94 180 ARG A C 1
ATOM 1390 O O . ARG A 1 180 ? -2.156 10.115 9.576 1.00 98.94 180 ARG A O 1
ATOM 1397 N N . ARG A 1 181 ? -1.672 10.214 7.373 1.00 98.94 181 ARG A N 1
ATOM 1398 C CA . ARG A 1 181 ? -0.507 9.338 7.397 1.00 98.94 181 ARG A CA 1
ATOM 1399 C C . ARG A 1 181 ? 0.724 10.103 6.942 1.00 98.94 181 ARG A C 1
ATOM 1401 O O . ARG A 1 181 ? 0.730 10.631 5.829 1.00 98.94 181 ARG A O 1
ATOM 1408 N N . ARG A 1 182 ? 1.760 10.109 7.779 1.00 98.81 182 ARG A N 1
ATOM 1409 C CA . ARG A 1 182 ? 3.118 10.560 7.443 1.00 98.81 182 ARG A CA 1
ATOM 1410 C C . ARG A 1 182 ? 4.031 9.353 7.341 1.00 98.81 182 ARG A C 1
ATOM 1412 O O . ARG A 1 182 ? 3.993 8.484 8.205 1.00 98.81 182 ARG A O 1
ATOM 1419 N N . VAL A 1 183 ? 4.824 9.296 6.282 1.00 98.81 183 VAL A N 1
ATOM 1420 C CA . VAL A 1 183 ? 5.729 8.185 5.980 1.00 98.81 183 VAL A CA 1
ATOM 1421 C C . VAL A 1 183 ? 7.136 8.746 5.899 1.00 98.81 183 VAL A C 1
ATOM 1423 O O . VAL A 1 183 ? 7.357 9.658 5.111 1.00 98.81 183 VAL A O 1
ATOM 1426 N N . PHE A 1 184 ? 8.058 8.190 6.678 1.00 98.62 184 PHE A N 1
ATOM 1427 C CA . PHE A 1 184 ? 9.479 8.528 6.687 1.00 98.62 184 PHE A CA 1
ATOM 1428 C C . PHE A 1 184 ? 10.268 7.261 6.363 1.00 98.62 184 PHE A C 1
ATOM 1430 O O . PHE A 1 184 ? 10.199 6.275 7.099 1.00 98.62 184 PHE A O 1
ATOM 1437 N N . LEU A 1 185 ? 10.980 7.264 5.240 1.00 98.62 185 LEU A N 1
ATOM 1438 C CA . LEU A 1 185 ? 11.800 6.149 4.786 1.00 98.62 185 LEU A CA 1
ATOM 1439 C C . LEU A 1 185 ? 13.274 6.545 4.855 1.00 98.62 185 LEU A C 1
ATOM 1441 O O . LEU A 1 185 ? 13.736 7.380 4.072 1.00 98.62 185 LEU A O 1
ATOM 1445 N N . GLY A 1 186 ? 13.999 5.926 5.779 1.00 97.19 186 GLY A N 1
ATOM 1446 C CA . GLY A 1 186 ? 15.441 6.071 5.915 1.00 97.19 186 GLY A CA 1
ATOM 1447 C C . GLY A 1 186 ? 16.184 4.798 5.520 1.00 97.19 186 GLY A C 1
ATOM 1448 O O . GLY A 1 186 ? 15.614 3.836 5.003 1.00 97.19 186 GLY A O 1
ATOM 1449 N N . GLU A 1 187 ? 17.494 4.796 5.743 1.00 94.06 187 GLU A N 1
ATOM 1450 C CA . GLU A 1 187 ? 18.306 3.595 5.568 1.00 94.06 187 GLU A CA 1
ATOM 1451 C C . GLU A 1 187 ? 18.041 2.633 6.738 1.00 94.06 187 GLU A C 1
ATOM 1453 O O . GLU A 1 187 ? 18.069 3.035 7.903 1.00 94.06 187 GLU A O 1
ATOM 1458 N N . GLY A 1 188 ? 17.686 1.381 6.439 1.00 95.19 188 GLY A N 1
ATOM 1459 C CA . GLY A 1 188 ? 17.395 0.365 7.460 1.00 95.19 188 GLY A CA 1
ATOM 1460 C C . GLY A 1 188 ? 16.049 0.501 8.189 1.00 95.19 188 GLY A C 1
ATOM 1461 O O . GLY A 1 188 ? 15.745 -0.335 9.041 1.00 95.19 188 GLY A O 1
ATOM 1462 N N . HIS A 1 189 ? 15.239 1.532 7.910 1.00 96.88 189 HIS A N 1
ATOM 1463 C CA . HIS A 1 189 ? 13.992 1.751 8.645 1.00 96.88 189 HIS A CA 1
ATOM 1464 C C . HIS A 1 189 ? 12.894 2.487 7.865 1.00 96.88 189 HIS A C 1
ATOM 1466 O O . HIS A 1 189 ? 13.140 3.312 6.985 1.00 96.88 189 HIS A O 1
ATOM 1472 N N . LEU A 1 190 ? 11.655 2.213 8.267 1.00 98.62 190 LEU A N 1
ATOM 1473 C CA . LEU A 1 190 ? 10.439 2.917 7.888 1.00 98.62 190 LEU A CA 1
ATOM 1474 C C . LEU A 1 190 ? 9.718 3.341 9.172 1.00 98.62 190 LEU A C 1
ATOM 1476 O O . LEU A 1 190 ? 9.359 2.489 9.984 1.00 98.62 190 LEU A O 1
ATOM 1480 N N . ARG A 1 191 ? 9.439 4.636 9.316 1.00 98.75 191 ARG A N 1
ATOM 1481 C CA . ARG A 1 191 ? 8.552 5.165 10.355 1.00 98.75 191 ARG A CA 1
ATOM 1482 C C . ARG A 1 191 ? 7.263 5.677 9.727 1.00 98.75 191 ARG A C 1
ATOM 1484 O O . ARG A 1 191 ? 7.290 6.425 8.750 1.00 98.75 191 ARG A O 1
ATOM 1491 N N . VAL A 1 192 ? 6.129 5.289 10.295 1.00 98.94 192 VAL A N 1
ATOM 1492 C CA . VAL A 1 192 ? 4.799 5.727 9.862 1.00 98.94 192 VAL A CA 1
ATOM 1493 C C . VAL A 1 192 ? 4.062 6.325 11.041 1.00 98.94 192 VAL A C 1
ATOM 1495 O O . VAL A 1 192 ? 3.977 5.704 12.095 1.00 98.94 192 VAL A O 1
ATOM 1498 N N . GLU A 1 193 ? 3.504 7.513 10.859 1.00 98.88 193 GLU A N 1
ATOM 1499 C CA . GLU A 1 193 ? 2.662 8.158 11.861 1.00 98.88 193 GLU A CA 1
ATOM 1500 C C . GLU A 1 193 ? 1.243 8.298 11.328 1.00 98.88 193 GLU A C 1
ATOM 1502 O O . GLU A 1 193 ? 1.012 8.976 10.325 1.00 98.88 193 GLU A O 1
ATOM 1507 N N . ASP A 1 194 ? 0.305 7.667 12.022 1.00 98.94 194 ASP A N 1
ATOM 1508 C CA . ASP A 1 194 ? -1.120 7.670 11.731 1.00 98.94 194 ASP A CA 1
ATOM 1509 C C . ASP A 1 194 ? -1.854 8.514 12.772 1.00 98.94 194 ASP A C 1
ATOM 1511 O O . ASP A 1 194 ? -2.139 8.058 13.879 1.00 98.94 194 ASP A O 1
ATOM 1515 N N . GLU A 1 195 ? -2.159 9.760 12.415 1.00 98.88 195 GLU A N 1
ATOM 1516 C CA . GLU A 1 195 ? -3.017 10.646 13.202 1.00 98.88 195 GLU A CA 1
ATOM 1517 C C . GLU A 1 195 ? -4.478 10.375 12.828 1.00 98.88 195 GLU A C 1
ATOM 1519 O O . GLU A 1 195 ? -4.882 10.505 11.664 1.00 98.88 195 GLU A O 1
ATOM 1524 N N . VAL A 1 196 ? -5.275 9.980 13.821 1.00 98.88 196 VAL A N 1
ATOM 1525 C CA . VAL A 1 196 ? -6.661 9.552 13.631 1.00 98.88 196 VAL A CA 1
ATOM 1526 C C . VAL A 1 196 ? -7.611 10.213 14.621 1.00 98.88 196 VAL A C 1
ATOM 1528 O O . VAL A 1 196 ? -7.323 10.338 15.812 1.00 98.88 196 VAL A O 1
ATOM 1531 N N . ALA A 1 197 ? -8.776 10.629 14.129 1.00 98.81 197 ALA A N 1
ATOM 1532 C CA . ALA A 1 197 ? -9.793 11.309 14.928 1.00 98.81 197 ALA A CA 1
ATOM 1533 C C . ALA A 1 197 ? -11.194 11.154 14.320 1.00 98.81 197 ALA A C 1
ATOM 1535 O O . ALA A 1 197 ? -11.344 10.708 13.187 1.00 98.81 197 ALA A O 1
ATOM 1536 N N . GLY A 1 198 ? -12.232 11.559 15.058 1.00 98.38 198 GLY A N 1
ATOM 1537 C CA . GLY A 1 198 ? -13.602 11.676 14.537 1.00 98.38 198 GLY A CA 1
ATOM 1538 C C . GLY A 1 198 ? -14.360 10.359 14.323 1.00 98.38 198 GLY A C 1
ATOM 1539 O O . GLY A 1 198 ? -15.480 10.393 13.820 1.00 98.38 198 GLY A O 1
ATOM 1540 N N . PHE A 1 199 ? -13.779 9.219 14.704 1.00 98.50 199 PHE A N 1
ATOM 1541 C CA . PHE A 1 199 ? -14.484 7.939 14.818 1.00 98.50 199 PHE A CA 1
ATOM 1542 C C . PHE A 1 199 ? -15.259 7.854 16.144 1.00 98.50 199 PHE A C 1
ATOM 1544 O O . PHE A 1 199 ? -15.027 8.656 17.052 1.00 98.50 199 PHE A O 1
ATOM 1551 N N . ARG A 1 200 ? -16.209 6.917 16.250 1.00 98.00 200 ARG A N 1
ATOM 1552 C CA . ARG A 1 200 ? -17.153 6.850 17.383 1.00 98.00 200 ARG A CA 1
ATOM 1553 C C . ARG A 1 200 ? -16.786 5.820 18.442 1.00 98.00 200 ARG A C 1
ATOM 1555 O O . ARG A 1 200 ? -16.944 6.095 19.624 1.00 98.00 200 ARG A O 1
ATOM 1562 N N . GLN A 1 201 ? -16.388 4.630 18.011 1.00 97.94 201 GLN A N 1
ATOM 1563 C CA . GLN A 1 201 ? -16.164 3.468 18.866 1.00 97.94 201 GLN A CA 1
ATOM 1564 C C . GLN A 1 201 ? -14.694 3.075 18.859 1.00 97.94 201 GLN A C 1
ATOM 1566 O O . GLN A 1 201 ? -14.072 3.010 19.913 1.00 97.94 201 GLN A O 1
ATOM 1571 N N . ARG A 1 202 ? -14.133 2.818 17.671 1.00 98.38 202 ARG A N 1
ATOM 1572 C CA . ARG A 1 202 ? -12.772 2.287 17.551 1.00 98.38 202 ARG A CA 1
ATOM 1573 C C . ARG A 1 202 ? -12.119 2.582 16.213 1.00 98.38 202 ARG A C 1
ATOM 1575 O O . ARG A 1 202 ? -12.795 2.756 15.199 1.00 98.38 202 ARG A O 1
ATOM 1582 N N . ALA A 1 203 ? -10.795 2.535 16.203 1.00 98.81 203 ALA A N 1
ATOM 1583 C CA . ALA A 1 203 ? -9.984 2.496 14.998 1.00 98.81 203 ALA A CA 1
ATOM 1584 C C . ALA A 1 203 ? -9.051 1.278 15.039 1.00 98.81 203 ALA A C 1
ATOM 1586 O O . ALA A 1 203 ? -8.460 0.991 16.079 1.00 98.81 203 ALA A O 1
ATOM 1587 N N . VAL A 1 204 ? -8.928 0.571 13.914 1.00 98.81 204 VAL A N 1
ATOM 1588 C CA . VAL A 1 204 ? -8.056 -0.601 13.756 1.00 98.81 204 VAL A CA 1
ATOM 1589 C C . VAL A 1 204 ? -7.029 -0.311 12.666 1.00 98.81 204 VAL A C 1
ATOM 1591 O O . VAL A 1 204 ? -7.379 -0.256 11.485 1.00 98.81 204 VAL A O 1
ATOM 1594 N N . LEU A 1 205 ? -5.772 -0.122 13.060 1.00 98.88 205 LEU A N 1
ATOM 1595 C CA . LEU A 1 205 ? -4.621 -0.066 12.159 1.00 98.88 205 LEU A CA 1
ATOM 1596 C C . LEU A 1 205 ? -4.210 -1.490 11.780 1.00 98.88 205 LEU A C 1
ATOM 1598 O O . LEU A 1 205 ? -4.111 -2.357 12.650 1.00 98.88 205 LEU A O 1
ATOM 1602 N N . ARG A 1 206 ? -3.948 -1.721 10.491 1.00 98.69 206 ARG A N 1
ATOM 1603 C CA . ARG A 1 206 ? -3.469 -3.011 9.987 1.00 98.69 206 ARG A CA 1
ATOM 1604 C C . ARG A 1 206 ? -2.127 -2.899 9.290 1.00 98.69 206 ARG A C 1
ATOM 1606 O O . ARG A 1 206 ? -1.913 -1.985 8.495 1.00 98.69 206 ARG A O 1
ATOM 1613 N N . TRP A 1 207 ? -1.283 -3.896 9.534 1.00 98.69 207 TRP A N 1
ATOM 1614 C CA . TRP A 1 207 ? -0.063 -4.157 8.778 1.00 98.69 207 TRP A CA 1
ATOM 1615 C C . TRP A 1 207 ? -0.046 -5.613 8.329 1.00 98.69 207 TRP A C 1
ATOM 1617 O O . TRP A 1 207 ? 0.029 -6.529 9.144 1.00 98.69 207 TRP A O 1
ATOM 1627 N N . ARG A 1 208 ? -0.140 -5.831 7.023 1.00 98.31 208 ARG A N 1
ATOM 1628 C CA . ARG A 1 208 ? -0.135 -7.138 6.370 1.00 98.31 208 ARG A CA 1
ATOM 1629 C C . ARG A 1 208 ? 1.301 -7.507 6.057 1.00 98.31 208 ARG A C 1
ATOM 1631 O O . ARG A 1 208 ? 1.929 -6.908 5.185 1.00 98.31 208 ARG A O 1
ATOM 1638 N N . LEU A 1 209 ? 1.821 -8.456 6.814 1.00 97.94 209 LEU A N 1
ATOM 1639 C CA . LEU A 1 209 ? 3.235 -8.781 6.836 1.00 97.94 209 LEU A CA 1
ATOM 1640 C C . LEU A 1 209 ? 3.562 -9.805 5.746 1.00 97.94 209 LEU A C 1
ATOM 1642 O O . LEU A 1 209 ? 2.703 -10.569 5.296 1.00 97.94 209 LEU A O 1
ATOM 1646 N N . ALA A 1 210 ? 4.828 -9.854 5.339 1.00 96.12 210 ALA A N 1
ATOM 1647 C CA . ALA A 1 210 ? 5.315 -10.928 4.488 1.00 96.12 210 ALA A CA 1
ATOM 1648 C C . ALA A 1 210 ? 5.043 -12.307 5.132 1.00 96.12 210 ALA A C 1
ATOM 1650 O O . ALA A 1 210 ? 5.191 -12.448 6.354 1.00 96.12 210 ALA A O 1
ATOM 1651 N N . PRO A 1 211 ? 4.684 -13.331 4.325 1.00 94.88 211 PRO A N 1
ATOM 1652 C CA . PRO A 1 211 ? 4.532 -14.699 4.795 1.00 94.88 211 PRO A CA 1
ATOM 1653 C C . PRO A 1 211 ? 5.774 -15.165 5.547 1.00 94.88 211 PRO A C 1
ATOM 1655 O O . PRO A 1 211 ? 6.901 -14.944 5.107 1.00 94.88 211 PRO A O 1
ATOM 1658 N N . GLY A 1 212 ? 5.555 -15.830 6.671 1.00 92.25 212 GLY A N 1
ATOM 1659 C CA . GLY A 1 212 ? 6.624 -16.290 7.539 1.00 92.25 212 GLY A CA 1
ATOM 1660 C C . GLY A 1 212 ? 6.167 -16.345 8.985 1.00 92.25 212 GLY A C 1
ATOM 1661 O O . GLY A 1 212 ? 5.040 -15.975 9.320 1.00 92.25 212 GLY A O 1
ATOM 1662 N N . HIS A 1 213 ? 7.059 -16.821 9.841 1.00 93.31 213 HIS A N 1
ATOM 1663 C CA . HIS A 1 213 ? 6.799 -16.913 11.264 1.00 93.31 213 HIS A CA 1
ATOM 1664 C C . HIS A 1 213 ? 7.176 -15.599 11.951 1.00 93.31 213 HIS A C 1
ATOM 1666 O O . HIS A 1 213 ? 8.349 -15.232 11.990 1.00 93.31 213 HIS A O 1
ATOM 1672 N N . TRP A 1 214 ? 6.176 -14.911 12.494 1.00 95.62 214 TRP A N 1
ATOM 1673 C CA . TRP A 1 214 ? 6.352 -13.691 13.272 1.00 95.62 214 TRP A CA 1
ATOM 1674 C C . TRP A 1 214 ? 6.085 -13.985 14.744 1.00 95.62 214 TRP A C 1
ATOM 1676 O O . TRP A 1 214 ? 5.018 -14.485 15.099 1.00 95.62 214 TRP A O 1
ATOM 1686 N N . THR A 1 215 ? 7.047 -13.669 15.603 1.00 93.12 215 THR A N 1
ATOM 1687 C CA . THR A 1 215 ? 6.906 -13.739 17.056 1.00 93.12 215 THR A CA 1
ATOM 1688 C C . THR A 1 215 ? 6.648 -12.360 17.630 1.00 93.12 215 THR A C 1
ATOM 1690 O O . THR A 1 215 ? 6.985 -11.332 17.040 1.00 93.12 215 THR A O 1
ATOM 1693 N N . ARG A 1 216 ? 6.043 -12.345 18.816 1.00 89.50 216 ARG A N 1
ATOM 1694 C CA . ARG A 1 216 ? 5.792 -11.131 19.578 1.00 89.50 216 ARG A CA 1
ATOM 1695 C C . ARG A 1 216 ? 6.575 -11.158 20.883 1.00 89.50 216 ARG A C 1
ATOM 1697 O O . ARG A 1 216 ? 6.450 -12.092 21.668 1.00 89.50 216 ARG A O 1
ATOM 1704 N N . GLU A 1 217 ? 7.302 -10.079 21.134 1.00 86.38 217 GLU A N 1
ATOM 1705 C CA . GLU A 1 217 ? 8.107 -9.829 22.327 1.00 86.38 217 GLU A CA 1
ATOM 1706 C C . GLU A 1 217 ? 7.649 -8.499 22.947 1.00 86.38 217 GLU A C 1
ATOM 1708 O O . GLU A 1 217 ? 8.113 -7.411 22.599 1.00 86.38 217 GLU A O 1
ATOM 1713 N N . GLY A 1 218 ? 6.644 -8.558 23.826 1.00 80.69 218 GLY A N 1
ATOM 1714 C CA . GLY A 1 218 ? 5.999 -7.356 24.362 1.00 80.69 218 GLY A CA 1
ATOM 1715 C C . GLY A 1 218 ? 5.260 -6.564 23.274 1.00 80.69 218 GLY A C 1
ATOM 1716 O O . GLY A 1 218 ? 4.256 -7.031 22.737 1.00 80.69 218 GLY A O 1
ATOM 1717 N N . ILE A 1 219 ? 5.734 -5.356 22.958 1.00 80.31 219 ILE A N 1
ATOM 1718 C CA . ILE A 1 219 ? 5.178 -4.492 21.891 1.00 80.31 219 ILE A CA 1
ATOM 1719 C C . ILE A 1 219 ? 5.907 -4.637 20.546 1.00 80.31 219 ILE A C 1
ATOM 1721 O O . ILE A 1 219 ? 5.530 -3.996 19.566 1.00 80.31 219 ILE A O 1
ATOM 1725 N N . ARG A 1 220 ? 6.966 -5.450 20.512 1.00 90.50 220 ARG A N 1
ATOM 1726 C CA . ARG A 1 220 ? 7.799 -5.703 19.338 1.00 90.50 220 ARG A CA 1
ATOM 1727 C C . ARG A 1 220 ? 7.329 -6.973 18.634 1.00 90.50 220 ARG A C 1
ATOM 1729 O O . ARG A 1 220 ? 7.087 -7.984 19.288 1.00 90.50 220 ARG A O 1
ATOM 1736 N N . LEU A 1 221 ? 7.235 -6.934 17.312 1.00 94.81 221 LEU A N 1
ATOM 1737 C CA . LEU A 1 221 ? 7.063 -8.094 16.444 1.00 94.81 221 LEU A CA 1
ATOM 1738 C C . LEU A 1 221 ? 8.350 -8.326 15.660 1.00 94.81 221 LEU A C 1
ATOM 1740 O O . LEU A 1 221 ? 8.961 -7.364 15.199 1.00 94.81 221 LEU A O 1
ATOM 1744 N N . THR A 1 222 ? 8.752 -9.580 15.484 1.00 95.44 222 THR A N 1
ATOM 1745 C CA . THR A 1 222 ? 9.960 -9.924 14.726 1.00 95.44 222 THR A CA 1
ATOM 1746 C C . THR A 1 222 ? 9.817 -11.252 13.997 1.00 95.44 222 THR A C 1
ATOM 1748 O O . THR A 1 222 ? 9.109 -12.144 14.453 1.00 95.44 222 THR A O 1
ATOM 1751 N N . ASN A 1 223 ? 10.499 -11.392 12.865 1.00 94.06 223 ASN A N 1
ATOM 1752 C CA . ASN A 1 223 ? 10.698 -12.677 12.187 1.00 94.06 223 ASN A CA 1
ATOM 1753 C C . ASN A 1 223 ? 12.186 -13.079 12.130 1.00 94.06 223 ASN A C 1
ATOM 1755 O O . ASN A 1 223 ? 12.584 -13.904 11.310 1.00 94.06 223 ASN A O 1
ATOM 1759 N N . GLY A 1 224 ? 13.017 -12.456 12.971 1.00 92.56 224 GLY A N 1
ATOM 1760 C CA . GLY A 1 224 ? 14.470 -12.632 13.021 1.00 92.56 224 GLY A CA 1
ATOM 1761 C C . GLY A 1 224 ? 15.245 -11.674 12.110 1.00 92.56 224 GLY A C 1
ATOM 1762 O O . GLY A 1 224 ? 16.304 -11.201 12.511 1.00 92.56 224 GLY A O 1
ATOM 1763 N N . ALA A 1 225 ? 14.711 -11.336 10.932 1.00 93.25 225 ALA A N 1
ATOM 1764 C CA . ALA A 1 225 ? 15.341 -10.403 9.987 1.00 93.25 225 ALA A CA 1
ATOM 1765 C C . ALA A 1 225 ? 14.755 -8.983 10.055 1.00 93.25 225 ALA A C 1
ATOM 1767 O O . ALA A 1 225 ? 15.449 -7.993 9.818 1.00 93.25 225 ALA A O 1
ATOM 1768 N N . HIS A 1 226 ? 13.469 -8.886 10.384 1.00 95.75 226 HIS A N 1
ATOM 1769 C CA . HIS A 1 226 ? 12.727 -7.637 10.453 1.00 95.75 226 HIS A CA 1
ATOM 1770 C C . HIS A 1 226 ? 12.100 -7.460 11.822 1.00 95.75 226 HIS A C 1
ATOM 1772 O O . HIS A 1 226 ? 11.690 -8.430 12.456 1.00 95.75 226 HIS A O 1
ATOM 1778 N N . THR A 1 227 ? 11.984 -6.206 12.247 1.00 96.69 227 THR A N 1
ATOM 1779 C CA . THR A 1 227 ? 11.272 -5.827 13.464 1.00 96.69 227 THR A CA 1
ATOM 1780 C C . THR A 1 227 ? 10.189 -4.804 13.147 1.00 96.69 227 THR A C 1
ATOM 1782 O O . THR A 1 227 ? 10.434 -3.885 12.376 1.00 96.69 227 THR A O 1
ATOM 1785 N N . LEU A 1 228 ? 9.022 -4.923 13.777 1.00 97.56 228 LEU A N 1
ATOM 1786 C CA . LEU A 1 228 ? 7.933 -3.949 13.721 1.00 97.56 228 LEU A CA 1
ATOM 1787 C C . LEU A 1 228 ? 7.457 -3.634 15.144 1.00 97.56 228 LEU A C 1
ATOM 1789 O O . LEU A 1 228 ? 7.193 -4.540 15.930 1.00 97.56 228 LEU A O 1
ATOM 1793 N N . MET A 1 229 ? 7.335 -2.357 15.488 1.00 97.44 229 MET A N 1
ATOM 1794 C CA . MET A 1 229 ? 6.771 -1.895 16.758 1.00 97.44 229 MET A CA 1
ATOM 1795 C C . MET A 1 229 ? 5.692 -0.844 16.501 1.00 97.44 229 MET A C 1
ATOM 1797 O O . MET A 1 229 ? 5.866 0.004 15.631 1.00 97.44 229 MET A O 1
ATOM 1801 N N . VAL A 1 230 ? 4.598 -0.882 17.270 1.00 97.69 230 VAL A N 1
ATOM 1802 C CA . VAL A 1 230 ? 3.549 0.150 17.232 1.00 97.69 230 VAL A CA 1
ATOM 1803 C C . VAL A 1 230 ? 3.360 0.752 18.619 1.00 97.69 230 VAL A C 1
ATOM 1805 O O . VAL A 1 230 ? 3.183 0.032 19.603 1.00 97.69 230 VAL A O 1
ATOM 1808 N N . GLN A 1 231 ? 3.383 2.078 18.688 1.00 97.75 231 GLN A N 1
ATOM 1809 C CA . GLN A 1 231 ? 3.146 2.869 19.892 1.00 97.75 231 GLN A CA 1
ATOM 1810 C C . GLN A 1 231 ? 1.979 3.826 19.655 1.00 97.75 231 GLN A C 1
ATOM 1812 O O . GLN A 1 231 ? 1.766 4.274 18.533 1.00 97.75 231 GLN A O 1
ATOM 1817 N N . GLY A 1 232 ? 1.221 4.150 20.701 1.00 97.69 232 GLY A N 1
ATOM 1818 C CA . GLY A 1 232 ? 0.112 5.099 20.628 1.00 97.69 232 GLY A CA 1
ATOM 1819 C C . GLY A 1 232 ? 0.290 6.246 21.612 1.00 97.69 232 GLY A C 1
ATOM 1820 O O . GLY A 1 232 ? 0.734 6.035 22.739 1.00 97.69 232 GLY A O 1
ATOM 1821 N N . SER A 1 233 ? -0.123 7.455 21.222 1.00 98.56 233 SER A N 1
ATOM 1822 C CA . SER A 1 233 ? -0.324 8.573 22.162 1.00 98.56 233 SER A CA 1
ATOM 1823 C C . SER A 1 233 ? -1.540 8.360 23.081 1.00 98.56 233 SER A C 1
ATOM 1825 O O . SER A 1 233 ? -1.831 9.180 23.948 1.00 98.56 233 SER A O 1
ATOM 1827 N N . MET A 1 234 ? -2.280 7.278 22.848 1.00 98.25 234 MET A N 1
ATOM 1828 C CA . MET A 1 234 ? -3.439 6.797 23.584 1.00 98.25 234 MET A CA 1
ATOM 1829 C C . MET A 1 234 ? -3.244 5.311 23.945 1.00 98.25 234 MET A C 1
ATOM 1831 O O . MET A 1 234 ? -2.394 4.644 23.349 1.00 98.25 234 MET A O 1
ATOM 1835 N N . PRO A 1 235 ? -4.049 4.752 24.869 1.00 97.94 235 PRO A N 1
ATOM 1836 C CA . PRO A 1 235 ? -4.022 3.320 25.151 1.00 97.94 235 PRO A CA 1
ATOM 1837 C C . PRO A 1 235 ? -4.370 2.478 23.917 1.00 97.94 235 PRO A C 1
ATOM 1839 O O . PRO A 1 235 ? -5.415 2.678 23.296 1.00 97.94 235 PRO A O 1
ATOM 1842 N N . ILE A 1 236 ? -3.507 1.511 23.609 1.00 97.25 236 ILE A N 1
ATOM 1843 C CA . ILE A 1 236 ? -3.780 0.428 22.661 1.00 97.25 236 ILE A CA 1
ATOM 1844 C C . ILE A 1 236 ? -4.533 -0.666 23.417 1.00 97.25 236 ILE A C 1
ATOM 1846 O O . ILE A 1 236 ?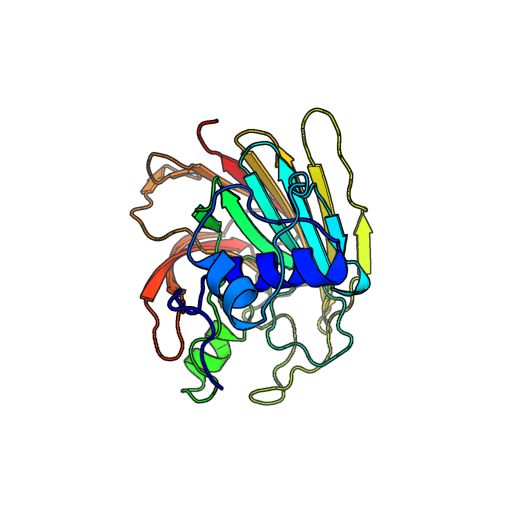 -3.999 -1.228 24.373 1.00 97.25 236 ILE A O 1
ATOM 1850 N N . ILE A 1 237 ? -5.769 -0.956 23.003 1.00 97.12 237 ILE A N 1
ATOM 1851 C CA . ILE A 1 237 ? -6.637 -1.929 23.688 1.00 97.12 237 ILE A CA 1
ATOM 1852 C C . ILE A 1 237 ? -6.458 -3.355 23.159 1.00 97.12 237 ILE A C 1
ATOM 1854 O O . ILE A 1 237 ? -6.645 -4.316 23.901 1.00 97.12 237 ILE A O 1
ATOM 1858 N N . ARG A 1 238 ? -6.049 -3.499 21.894 1.00 95.56 238 ARG A N 1
ATOM 1859 C CA . ARG A 1 238 ? -5.714 -4.784 21.270 1.00 95.56 238 ARG A CA 1
ATOM 1860 C C . ARG A 1 238 ? -4.529 -4.588 20.339 1.00 95.56 238 ARG A C 1
ATOM 1862 O O . ARG A 1 238 ? -4.459 -3.609 19.608 1.00 95.56 238 ARG A O 1
ATOM 1869 N N . CYS A 1 239 ? -3.585 -5.511 20.390 1.00 95.31 239 CYS A N 1
ATOM 1870 C CA . CYS A 1 239 ? -2.452 -5.584 19.479 1.00 95.31 239 CYS A CA 1
ATOM 1871 C C . CYS A 1 239 ? -2.165 -7.066 19.311 1.00 95.31 239 CYS A C 1
ATOM 1873 O O . CYS A 1 239 ? -1.824 -7.705 20.303 1.00 95.31 239 CYS A O 1
ATOM 1875 N N . GLU A 1 240 ? -2.380 -7.637 18.134 1.00 95.00 240 GLU A N 1
ATOM 1876 C CA . GLU A 1 240 ? -2.209 -9.075 17.912 1.00 95.00 240 GLU A CA 1
ATOM 1877 C C . GLU A 1 240 ? -1.945 -9.399 16.444 1.00 95.00 240 GLU A C 1
ATOM 1879 O O . GLU A 1 240 ? -2.266 -8.613 15.553 1.00 95.00 240 GLU A O 1
ATOM 1884 N N . ILE A 1 241 ? -1.351 -10.567 16.204 1.00 95.75 241 ILE A N 1
ATOM 1885 C CA . ILE A 1 241 ? -1.198 -11.118 14.860 1.00 95.75 241 ILE A CA 1
ATOM 1886 C C . ILE A 1 241 ? -2.418 -11.994 14.593 1.00 95.75 241 ILE A C 1
ATOM 1888 O O . ILE A 1 241 ? -2.645 -12.973 15.303 1.00 95.75 241 ILE A O 1
ATOM 1892 N N . THR A 1 242 ? -3.184 -11.644 13.570 1.00 96.19 242 THR A N 1
ATOM 1893 C CA . THR A 1 242 ? -4.312 -12.420 13.060 1.00 96.19 242 THR A CA 1
ATOM 1894 C C . THR A 1 242 ? -3.966 -13.032 11.704 1.00 96.19 242 THR A C 1
ATOM 1896 O O . THR A 1 242 ? -2.964 -12.686 11.068 1.00 96.19 242 THR A O 1
ATOM 1899 N N . GLU A 1 243 ? -4.796 -13.967 11.250 1.00 97.38 243 GLU A N 1
ATOM 1900 C CA . GLU A 1 243 ? -4.711 -14.497 9.894 1.00 97.38 243 GLU A CA 1
ATOM 1901 C C . GLU A 1 243 ? -5.507 -13.610 8.925 1.00 97.38 243 GLU A C 1
ATOM 1903 O O . GLU A 1 243 ? -6.693 -13.337 9.121 1.00 97.38 243 GLU A O 1
ATOM 1908 N N . GLY A 1 244 ? -4.851 -13.177 7.851 1.00 97.31 244 GLY A N 1
ATOM 1909 C CA . GLY A 1 244 ? -5.472 -12.541 6.696 1.00 97.31 244 GLY A CA 1
ATOM 1910 C C . GLY A 1 244 ? -5.263 -13.345 5.413 1.00 97.31 244 GLY A C 1
ATOM 1911 O O . GLY A 1 244 ? -4.600 -14.373 5.414 1.00 97.31 244 GLY A O 1
ATOM 1912 N N . TRP A 1 245 ? -5.804 -12.857 4.295 1.00 97.94 245 TRP A N 1
ATOM 1913 C CA . TRP A 1 245 ? -5.717 -13.511 2.985 1.00 97.94 245 TRP A CA 1
ATOM 1914 C C . TRP A 1 245 ? -5.025 -12.641 1.936 1.00 97.94 245 TRP A C 1
ATOM 1916 O O . TRP A 1 245 ? -5.385 -11.486 1.740 1.00 97.94 245 TRP A O 1
ATOM 1926 N N . GLU A 1 246 ? -4.053 -13.190 1.224 1.00 97.62 246 GLU A N 1
ATOM 1927 C CA . GLU A 1 246 ? -3.408 -12.557 0.072 1.00 97.62 246 GLU A CA 1
ATOM 1928 C C . GLU A 1 246 ? -3.809 -13.297 -1.202 1.00 97.62 246 GLU A C 1
ATOM 1930 O O . GLU A 1 246 ? -3.846 -14.521 -1.229 1.00 97.62 246 GLU A O 1
ATOM 1935 N N . SER A 1 247 ? -4.068 -12.560 -2.273 1.00 96.88 247 SER A N 1
ATOM 1936 C CA . SER A 1 247 ? -4.301 -13.081 -3.611 1.00 96.88 247 SER A CA 1
ATOM 1937 C C . SER A 1 247 ? -3.229 -12.556 -4.550 1.00 96.88 247 SER A C 1
ATOM 1939 O O . SER A 1 247 ? -3.284 -11.412 -5.016 1.00 96.88 247 SER A O 1
ATOM 1941 N N . ARG A 1 248 ? -2.295 -13.430 -4.923 1.00 93.38 248 ARG A N 1
ATOM 1942 C CA . ARG A 1 248 ? -1.260 -13.096 -5.904 1.00 93.38 248 ARG A CA 1
ATOM 1943 C C . ARG A 1 248 ? -1.660 -13.387 -7.348 1.00 93.38 248 ARG A C 1
ATOM 1945 O O . ARG A 1 248 ? -1.126 -12.713 -8.229 1.00 93.38 248 ARG A O 1
ATOM 1952 N N . HIS A 1 249 ? -2.592 -14.311 -7.563 1.00 93.06 249 HIS A N 1
ATOM 1953 C CA . HIS A 1 249 ? -3.142 -14.683 -8.866 1.00 93.06 249 HIS A CA 1
ATOM 1954 C C . HIS A 1 249 ? -4.665 -14.774 -8.790 1.00 93.06 249 HIS A C 1
ATOM 1956 O O . HIS A 1 249 ? -5.244 -14.905 -7.714 1.00 93.06 249 HIS A O 1
ATOM 1962 N N . TYR A 1 250 ? -5.315 -14.684 -9.946 1.00 92.94 250 TYR A N 1
ATOM 1963 C CA . TYR A 1 250 ? -6.767 -14.769 -10.032 1.00 92.94 250 TYR A CA 1
ATOM 1964 C C . TYR A 1 250 ? -7.265 -16.128 -9.517 1.00 92.94 250 TYR A C 1
ATOM 1966 O O . TYR A 1 250 ? -6.711 -17.156 -9.891 1.00 92.94 250 TYR A O 1
ATOM 1974 N N . LEU A 1 251 ? -8.312 -16.124 -8.684 1.00 94.44 251 LEU A N 1
ATOM 1975 C CA . LEU A 1 251 ? -8.904 -17.302 -8.021 1.00 94.44 251 LEU A CA 1
ATOM 1976 C C . LEU A 1 251 ? -7.998 -18.035 -7.017 1.00 94.44 251 LEU A C 1
ATOM 1978 O O . LEU A 1 251 ? -8.427 -19.031 -6.435 1.00 94.44 251 LEU A O 1
ATOM 1982 N N . GLU A 1 252 ? -6.808 -17.513 -6.730 1.00 95.44 252 GLU A N 1
ATOM 1983 C CA . GLU A 1 252 ? -5.907 -18.052 -5.713 1.00 95.44 252 GLU A CA 1
ATOM 1984 C C . GLU A 1 252 ? -5.859 -17.122 -4.504 1.00 95.44 252 GLU A C 1
ATOM 1986 O O . GLU A 1 252 ? -5.738 -15.904 -4.642 1.00 95.44 252 GLU A O 1
ATOM 1991 N N . LYS A 1 253 ? -5.913 -17.695 -3.300 1.00 96.31 253 LYS A N 1
ATOM 1992 C CA . LYS A 1 253 ? -5.627 -16.958 -2.070 1.00 96.31 253 LYS A CA 1
ATOM 1993 C C . LYS A 1 253 ? -4.860 -17.813 -1.071 1.00 96.31 253 LYS A C 1
ATOM 1995 O O . LYS A 1 253 ? -5.145 -18.998 -0.921 1.00 96.31 253 LYS A O 1
ATOM 2000 N N . THR A 1 254 ? -3.928 -17.194 -0.366 1.00 97.00 254 THR A N 1
ATOM 2001 C CA . THR A 1 254 ? -3.067 -17.819 0.642 1.00 97.00 254 THR A CA 1
ATOM 2002 C C . THR A 1 254 ? -3.162 -17.055 1.960 1.00 97.00 254 THR A C 1
ATOM 2004 O O . THR A 1 254 ? -3.330 -15.833 1.928 1.00 97.00 254 THR A O 1
ATOM 2007 N N . PRO A 1 255 ? -3.065 -17.731 3.115 1.00 97.38 255 PRO A N 1
ATOM 2008 C CA . PRO A 1 255 ? -3.058 -17.049 4.400 1.00 97.38 255 PRO A CA 1
ATOM 2009 C C . PRO A 1 255 ? -1.769 -16.234 4.577 1.00 97.38 255 PRO A C 1
ATOM 2011 O O . PRO A 1 255 ? -0.697 -16.640 4.122 1.00 97.38 255 PRO A O 1
ATOM 2014 N N . VAL A 1 256 ? -1.877 -15.084 5.241 1.00 97.31 256 VAL A N 1
ATOM 2015 C CA . VAL A 1 256 ? -0.754 -14.202 5.592 1.00 97.31 256 VAL A CA 1
ATOM 2016 C C . VAL A 1 256 ? -0.931 -13.631 7.001 1.00 97.31 256 VAL A C 1
ATOM 2018 O O . VAL A 1 256 ? -2.066 -13.380 7.410 1.00 97.31 256 VAL A O 1
ATOM 2021 N N . PRO A 1 257 ? 0.159 -13.394 7.750 1.00 97.62 257 PRO A N 1
ATOM 2022 C CA . PRO A 1 257 ? 0.075 -12.755 9.056 1.00 97.62 257 PRO A CA 1
ATOM 2023 C C . PRO A 1 257 ? -0.284 -11.270 8.921 1.00 97.62 257 PRO A C 1
ATOM 2025 O O . PRO A 1 257 ? 0.316 -10.537 8.131 1.00 97.62 257 PRO A O 1
ATOM 2028 N N . VAL A 1 258 ? -1.249 -10.810 9.715 1.00 98.06 258 VAL A N 1
ATOM 2029 C CA . VAL A 1 258 ? -1.667 -9.405 9.780 1.00 98.06 258 VAL A CA 1
ATOM 2030 C C . VAL A 1 258 ? -1.578 -8.931 11.220 1.00 98.06 258 VAL A C 1
ATOM 2032 O O . VAL A 1 258 ? -2.237 -9.475 12.096 1.00 98.06 258 VAL A O 1
ATOM 2035 N N . LEU A 1 259 ? -0.782 -7.899 11.479 1.00 97.69 259 LEU A N 1
ATOM 2036 C CA . LEU A 1 259 ? -0.839 -7.194 12.751 1.00 97.69 259 LEU A CA 1
ATOM 2037 C C . LEU A 1 259 ? -2.070 -6.283 12.759 1.00 97.69 259 LEU A C 1
ATOM 2039 O O . LEU A 1 259 ? -2.173 -5.386 11.920 1.00 97.69 259 LEU A O 1
ATOM 2043 N N . GLU A 1 260 ? -2.965 -6.481 13.723 1.00 97.94 260 GLU A N 1
ATOM 2044 C CA . GLU A 1 260 ? -4.052 -5.553 14.039 1.00 97.94 260 GLU A CA 1
ATOM 2045 C C . GLU A 1 260 ? -3.740 -4.797 15.332 1.00 97.94 260 GLU A C 1
ATOM 2047 O O . GLU A 1 260 ? -3.423 -5.407 16.355 1.00 97.94 260 GLU A O 1
ATOM 2052 N N . VAL A 1 261 ? -3.865 -3.470 15.292 1.00 98.06 261 VAL A N 1
ATOM 2053 C CA . VAL A 1 261 ? -3.734 -2.584 16.455 1.00 98.06 261 VAL A CA 1
ATOM 2054 C C . VAL A 1 261 ? -5.013 -1.775 16.608 1.00 98.06 261 VAL A C 1
ATOM 2056 O O . VAL A 1 261 ? -5.379 -1.010 15.719 1.00 98.06 261 VAL A O 1
ATOM 2059 N N . GLU A 1 262 ? -5.693 -1.943 17.736 1.00 98.50 262 GLU A N 1
ATOM 2060 C CA . GLU A 1 262 ? -6.987 -1.333 18.030 1.00 98.50 262 GLU A CA 1
ATOM 2061 C C . GLU A 1 262 ? -6.880 -0.292 19.143 1.00 98.50 262 GLU A C 1
ATOM 2063 O O . GLU A 1 262 ? -6.238 -0.509 20.177 1.00 98.50 262 GLU A O 1
ATOM 2068 N N . ILE A 1 263 ? -7.558 0.830 18.925 1.00 98.69 263 ILE A N 1
ATOM 2069 C CA . ILE A 1 263 ? -7.666 1.964 19.843 1.00 98.69 263 ILE A CA 1
ATOM 2070 C C . ILE A 1 263 ? -9.120 2.444 19.908 1.00 98.69 263 ILE A C 1
ATOM 2072 O O . ILE A 1 263 ? -9.857 2.351 18.927 1.00 98.69 263 ILE A O 1
ATOM 2076 N N . GLU A 1 264 ? -9.514 3.024 21.041 1.00 98.62 264 GLU A N 1
ATOM 2077 C CA . GLU A 1 264 ? -10.861 3.598 21.254 1.00 98.62 264 GLU A CA 1
ATOM 2078 C C . GLU A 1 264 ? -10.849 5.129 21.375 1.00 98.62 264 GLU A C 1
ATOM 2080 O O . GLU A 1 264 ? -11.892 5.770 21.482 1.00 98.62 264 GLU A O 1
ATOM 2085 N N . LYS A 1 265 ? -9.661 5.744 21.371 1.00 98.62 265 LYS A N 1
ATOM 2086 C CA . LYS A 1 265 ? -9.482 7.194 21.519 1.00 98.62 265 LYS A CA 1
ATOM 2087 C C . LYS A 1 265 ? -8.677 7.755 20.359 1.00 98.62 265 LYS A C 1
ATOM 2089 O O . LYS A 1 265 ? -7.770 7.098 19.863 1.00 98.62 265 LYS A O 1
ATOM 2094 N N . ALA A 1 266 ? -9.007 8.975 19.950 1.00 98.75 266 ALA A N 1
ATOM 2095 C CA . ALA A 1 266 ? -8.251 9.715 18.946 1.00 98.75 266 ALA A CA 1
ATOM 2096 C C . ALA A 1 266 ? -6.806 9.996 19.399 1.00 98.75 266 ALA A C 1
ATOM 2098 O O . ALA A 1 266 ? -6.516 10.052 20.597 1.00 98.75 266 ALA A O 1
ATOM 2099 N N . GLY A 1 267 ? -5.921 10.215 18.429 1.00 98.62 267 GLY A N 1
ATOM 2100 C CA . GLY A 1 267 ? -4.518 10.585 18.627 1.00 98.62 267 GLY A CA 1
ATOM 2101 C C . GLY A 1 267 ? -3.628 9.977 17.545 1.00 98.62 267 GLY A C 1
ATOM 2102 O O . GLY A 1 267 ? -4.096 9.745 16.432 1.00 98.62 267 GLY A O 1
ATOM 2103 N N . THR A 1 268 ? -2.370 9.695 17.876 1.00 98.88 268 THR A N 1
ATOM 2104 C CA . THR A 1 268 ? -1.366 9.247 16.904 1.00 98.88 268 THR A CA 1
ATOM 2105 C C . THR A 1 268 ? -0.844 7.854 17.232 1.00 98.88 268 THR A C 1
ATOM 2107 O O . THR A 1 268 ? -0.396 7.610 18.354 1.00 98.88 268 THR A O 1
ATOM 2110 N N . LEU A 1 269 ? -0.867 6.964 16.239 1.00 98.75 269 LEU A N 1
ATOM 2111 C CA . LEU A 1 269 ? -0.128 5.703 16.246 1.00 98.75 269 LEU A CA 1
ATOM 2112 C C . LEU A 1 269 ? 1.185 5.888 15.480 1.00 98.75 269 LEU A C 1
ATOM 2114 O O . LEU A 1 269 ? 1.171 6.327 14.333 1.00 98.75 269 LEU A O 1
ATOM 2118 N N . THR A 1 270 ? 2.308 5.527 16.092 1.00 98.81 270 THR A N 1
ATOM 2119 C CA . THR A 1 270 ? 3.625 5.507 15.447 1.00 98.81 270 THR A CA 1
ATOM 2120 C C . THR A 1 270 ? 4.042 4.061 15.243 1.00 98.81 270 THR A C 1
ATOM 2122 O O . THR A 1 270 ? 4.134 3.299 16.204 1.00 98.81 270 THR A O 1
ATOM 2125 N N . THR A 1 271 ? 4.264 3.679 13.988 1.00 98.75 271 THR A N 1
ATOM 2126 C CA . THR A 1 271 ? 4.833 2.387 13.606 1.00 98.75 271 THR A CA 1
ATOM 2127 C C . THR A 1 271 ? 6.287 2.578 13.211 1.00 98.75 271 THR A C 1
ATOM 2129 O O . THR A 1 271 ? 6.566 3.358 12.305 1.00 98.75 271 THR A O 1
ATOM 2132 N N . ASP A 1 272 ? 7.188 1.824 13.829 1.00 98.44 272 ASP A N 1
ATOM 2133 C CA . ASP A 1 272 ? 8.592 1.724 13.435 1.00 98.44 272 ASP A CA 1
ATOM 2134 C C . ASP A 1 272 ? 8.859 0.315 12.901 1.00 98.44 272 ASP A C 1
ATOM 2136 O O . ASP A 1 272 ? 8.709 -0.675 13.621 1.00 98.44 272 ASP A O 1
ATOM 2140 N N . TYR A 1 273 ? 9.246 0.223 11.632 1.00 98.31 273 TYR A N 1
ATOM 2141 C CA . TYR A 1 273 ? 9.656 -1.006 10.963 1.00 98.31 273 TYR A CA 1
ATOM 2142 C C . TYR A 1 273 ? 11.155 -0.923 10.659 1.00 98.31 273 TYR A C 1
ATOM 2144 O O . TYR A 1 273 ? 11.607 0.038 10.043 1.00 98.31 273 TYR A O 1
ATOM 2152 N N . GLN A 1 274 ? 11.932 -1.924 11.066 1.00 97.31 274 GLN A N 1
ATOM 2153 C CA . GLN A 1 274 ? 13.392 -1.951 10.949 1.00 97.31 274 GLN A CA 1
ATOM 2154 C C . GLN A 1 274 ? 13.877 -3.235 10.273 1.00 97.31 274 GLN A C 1
ATOM 2156 O O . GLN A 1 274 ? 13.281 -4.306 10.431 1.00 97.31 274 GLN A O 1
ATOM 2161 N N . TRP A 1 275 ? 14.983 -3.129 9.542 1.00 95.00 275 TRP A N 1
ATOM 2162 C CA . TRP A 1 275 ? 15.707 -4.240 8.927 1.00 95.00 275 TRP A CA 1
ATOM 2163 C C . TRP A 1 275 ? 17.217 -4.016 9.045 1.00 95.00 275 TRP A C 1
ATOM 2165 O O . TRP A 1 275 ? 17.671 -2.887 9.226 1.00 95.00 275 TRP A O 1
ATOM 2175 N N . ALA A 1 276 ? 17.997 -5.094 8.949 1.00 81.88 276 ALA A N 1
ATOM 2176 C CA . ALA A 1 276 ? 19.445 -4.973 8.814 1.00 81.88 276 ALA A CA 1
ATOM 2177 C C . ALA A 1 276 ? 19.775 -4.272 7.486 1.00 81.88 276 ALA A C 1
ATOM 2179 O O . ALA A 1 276 ? 19.265 -4.682 6.440 1.00 81.88 276 ALA A O 1
ATOM 2180 N N . ALA A 1 277 ? 20.562 -3.197 7.559 1.00 59.94 277 ALA A N 1
ATOM 2181 C CA . ALA A 1 277 ? 21.085 -2.492 6.391 1.00 59.94 277 ALA A CA 1
ATOM 2182 C C . ALA A 1 277 ? 22.119 -3.344 5.643 1.00 59.94 277 ALA A C 1
ATOM 2184 O O . ALA A 1 277 ? 22.880 -4.072 6.324 1.00 59.94 277 ALA A O 1
#

Radius of gyration: 19.85 Å; chains: 1; bounding box: 46×36×60 Å

Foldseek 3Di:
DDDLFPDDPPDCQLVQQVCCCVPVVAGQDQDDDRSCSNCVVVVHDHHNHHDDDDAWDDPPLQQWTWHDEDQKIKIFGAFNDPDFDQALEHRFMWIDGNHRTFFDAQACQALDDDPVSLCCNRFHVRGQFKDFPPHGLFPDPDSRGTPQGWDWPDKDDFDDDPFWTKIKTKTAGPQGKIWIWIWTDGVFKIKIKIFIDNGAFKMKGKTFGDAADWDDDPQWIDRPFKIKGKDWPADFPDWDWDWDWHDPDHNDIDITTMIITMDGHGGMMMMMMGGDD

Secondary structure (DSSP, 8-state):
---S--S-TT--HHHHHHHHHHHHSSBS-SS-SGGGHHHHHTTPPPPS-BPPPP--EEETTTTEEEEEETTEEEEEE--B-SS--SS--TT-EEEEETTEEEE-------SSS-HHHHHHHHSGGGSSSEEETTB-SS-EEETTEESS--BEEEEEEEEE-SSEEEEEEEEE-TTS-EEEEEEEEETTEEEEEEEEE--SS-EEEEEEBPSS--EEETTEEE-SSEEEEEEESS-EEEEEEEEEEE-SSTT--EEEEEEEEEESS-EEEEEEEEE--